Protein AF-A0A6A0AD47-F1 (afdb_monomer_lite)

Structure (mmCIF, N/CA/C/O backbone):
data_AF-A0A6A0AD47-F1
#
_entry.id   AF-A0A6A0AD47-F1
#
loop_
_atom_site.group_PDB
_atom_site.id
_atom_site.type_symbol
_atom_site.label_atom_id
_atom_site.label_alt_id
_atom_site.label_comp_id
_atom_site.label_asym_id
_atom_site.label_entity_id
_atom_site.label_seq_id
_atom_site.pdbx_PDB_ins_code
_atom_site.Cartn_x
_atom_site.Cartn_y
_atom_site.Cartn_z
_atom_site.occupancy
_atom_site.B_iso_or_equiv
_atom_site.auth_seq_id
_atom_site.auth_comp_id
_atom_site.auth_asym_id
_atom_site.auth_atom_id
_atom_site.pdbx_PDB_model_num
ATOM 1 N N . MET A 1 1 ? 8.072 -66.826 -17.225 1.00 41.72 1 MET A N 1
ATOM 2 C CA . MET A 1 1 ? 7.993 -66.331 -15.834 1.00 41.72 1 MET A CA 1
ATOM 3 C C . MET A 1 1 ? 8.393 -64.868 -15.838 1.00 41.72 1 MET A C 1
ATOM 5 O O . MET A 1 1 ? 9.396 -64.576 -16.470 1.00 41.72 1 MET A O 1
ATOM 9 N N . GLN A 1 2 ? 7.620 -64.039 -15.118 1.00 35.91 2 GLN A N 1
ATOM 10 C CA . GLN A 1 2 ? 7.791 -62.593 -14.849 1.00 35.91 2 GLN A CA 1
ATOM 11 C C . GLN A 1 2 ? 7.652 -61.656 -16.065 1.00 35.91 2 GLN A C 1
ATOM 13 O O . GLN A 1 2 ? 8.122 -61.983 -17.142 1.00 35.91 2 GLN A O 1
ATOM 18 N N . SER A 1 3 ? 7.081 -60.454 -15.985 1.00 43.12 3 SER A N 1
ATOM 19 C CA . SER A 1 3 ? 6.118 -59.808 -15.077 1.00 43.12 3 SER A CA 1
ATOM 20 C C . SER A 1 3 ? 5.677 -58.499 -15.766 1.00 43.12 3 SER A C 1
ATOM 22 O O . SER A 1 3 ? 6.324 -58.048 -16.707 1.00 43.12 3 SER A O 1
ATOM 24 N N . GLN A 1 4 ? 4.576 -57.936 -15.277 1.00 43.22 4 GLN A N 1
ATOM 25 C CA . GLN A 1 4 ? 3.883 -56.681 -15.611 1.00 43.22 4 GLN A CA 1
ATOM 26 C C . GLN A 1 4 ? 4.807 -55.478 -15.917 1.00 43.22 4 GLN A C 1
ATOM 28 O O . GLN A 1 4 ? 5.930 -55.410 -15.430 1.00 43.22 4 GLN A O 1
ATOM 33 N N . THR A 1 5 ? 4.363 -54.473 -16.681 1.00 38.03 5 THR A N 1
ATOM 34 C CA . THR A 1 5 ? 3.735 -53.259 -16.109 1.00 38.03 5 THR A CA 1
ATOM 35 C C . THR A 1 5 ? 2.866 -52.535 -17.149 1.00 38.03 5 THR A C 1
ATOM 37 O O . THR A 1 5 ? 3.336 -52.188 -18.231 1.00 38.03 5 THR A O 1
ATOM 40 N N . GLU A 1 6 ? 1.599 -52.310 -16.798 1.00 49.06 6 GLU A N 1
ATOM 41 C CA . GLU A 1 6 ? 0.660 -51.395 -17.457 1.00 49.06 6 GLU A CA 1
ATOM 42 C C . GLU A 1 6 ? 1.047 -49.931 -17.207 1.00 49.06 6 GLU A C 1
ATOM 44 O O . GLU A 1 6 ? 1.474 -49.596 -16.108 1.00 49.06 6 GLU A O 1
ATOM 49 N N . TYR A 1 7 ? 0.745 -49.037 -18.151 1.00 31.75 7 TYR A N 1
ATOM 50 C CA . TYR A 1 7 ? 0.247 -47.704 -17.803 1.00 31.75 7 TYR A CA 1
ATOM 51 C C . TYR A 1 7 ? -0.824 -47.278 -18.814 1.00 31.75 7 TYR A C 1
ATOM 53 O O . TYR A 1 7 ? -0.548 -47.055 -19.991 1.00 31.75 7 TYR A O 1
ATOM 61 N N . ARG A 1 8 ? -2.067 -47.180 -18.331 1.00 44.59 8 ARG A N 1
ATOM 62 C CA . ARG A 1 8 ? -3.141 -46.394 -18.948 1.00 44.59 8 ARG A CA 1
ATOM 63 C C . ARG A 1 8 ? -2.854 -44.906 -18.728 1.00 44.59 8 ARG A C 1
ATOM 65 O O . ARG A 1 8 ? -2.554 -44.513 -17.604 1.00 44.59 8 ARG A O 1
ATOM 72 N N . SER A 1 9 ? -3.113 -44.079 -19.737 1.00 34.31 9 SER A N 1
ATOM 73 C CA . SER A 1 9 ? -3.701 -42.756 -19.503 1.00 34.31 9 SER A CA 1
ATOM 74 C C . SER A 1 9 ? -4.648 -42.396 -20.643 1.00 34.31 9 SER A C 1
ATOM 76 O O . SER A 1 9 ? -4.226 -42.250 -21.791 1.00 34.31 9 SER A O 1
ATOM 78 N N . ASP A 1 10 ? -5.924 -42.260 -20.299 1.00 42.22 10 ASP A N 1
ATOM 79 C CA . ASP A 1 10 ? -6.948 -41.620 -21.114 1.00 42.22 10 ASP A CA 1
ATOM 80 C C . ASP A 1 10 ? -6.582 -40.157 -21.399 1.00 42.22 10 ASP A C 1
ATOM 82 O O . ASP A 1 10 ? -6.170 -39.426 -20.498 1.00 42.22 10 ASP A O 1
ATOM 86 N N . ALA A 1 11 ? -6.825 -39.707 -22.629 1.00 33.59 11 ALA A N 1
ATOM 87 C CA . ALA A 1 11 ? -7.103 -38.305 -22.921 1.00 33.59 11 ALA A CA 1
ATOM 88 C C . ALA A 1 11 ? -7.991 -38.217 -24.169 1.00 33.59 11 ALA A C 1
ATOM 90 O O . ALA A 1 11 ? -7.520 -38.076 -25.297 1.00 33.59 11 ALA A O 1
ATOM 91 N N . SER A 1 12 ? -9.305 -38.314 -23.964 1.00 35.53 12 SER A N 1
ATOM 92 C CA . SER A 1 12 ? -10.264 -37.754 -24.909 1.00 35.53 12 SER A CA 1
ATOM 93 C C . SER A 1 12 ? -10.340 -36.245 -24.692 1.00 35.53 12 SER A C 1
ATOM 95 O O . SER A 1 12 ? -10.741 -35.824 -23.612 1.00 35.53 12 SER A O 1
ATOM 97 N N . THR A 1 13 ? -10.056 -35.455 -25.722 1.00 28.31 13 THR A N 1
ATOM 98 C CA . THR A 1 13 ? -10.789 -34.215 -26.029 1.00 28.31 13 THR A CA 1
ATOM 99 C C . THR A 1 13 ? -10.516 -33.829 -27.483 1.00 28.31 13 THR A C 1
ATOM 101 O O . THR A 1 13 ? -9.582 -33.104 -27.813 1.00 28.31 13 THR A O 1
ATOM 104 N N . GLN A 1 14 ? -11.370 -34.310 -28.387 1.00 32.34 14 GLN A N 1
ATOM 105 C CA . GLN A 1 14 ? -11.616 -33.599 -29.637 1.00 32.34 14 GLN A CA 1
ATOM 106 C C . GLN A 1 14 ? -12.370 -32.308 -29.306 1.00 32.34 14 GLN A C 1
ATOM 108 O O . GLN A 1 14 ? -13.475 -32.367 -28.775 1.00 32.34 14 GLN A O 1
ATOM 113 N N . THR A 1 15 ? -11.781 -31.156 -29.620 1.00 33.78 15 THR A N 1
ATOM 114 C CA . THR A 1 15 ? -12.298 -30.115 -30.540 1.00 33.78 15 THR A CA 1
ATOM 115 C C . THR A 1 15 ? -11.648 -28.763 -30.232 1.00 33.78 15 THR A C 1
ATOM 117 O O . THR A 1 15 ? -11.535 -28.359 -29.081 1.00 33.78 15 THR A O 1
ATOM 120 N N . GLY A 1 16 ? -11.217 -28.062 -31.286 1.00 31.94 16 GLY A N 1
ATOM 121 C CA . GLY A 1 16 ? -10.701 -26.693 -31.181 1.00 31.94 16 GLY A CA 1
ATOM 122 C C . GLY A 1 16 ? -10.061 -26.112 -32.448 1.00 31.94 16 GLY A C 1
ATOM 123 O O . GLY A 1 16 ? -9.915 -24.903 -32.531 1.00 31.94 16 GLY A O 1
ATOM 124 N N . LEU A 1 17 ? -9.737 -26.925 -33.463 1.00 40.66 17 LEU A N 1
ATOM 125 C CA . LEU A 1 17 ? -9.113 -26.437 -34.710 1.00 40.66 17 LEU A CA 1
ATOM 126 C C . LEU A 1 17 ? -10.071 -25.655 -35.632 1.00 40.66 17 LEU A C 1
ATOM 128 O O . LEU A 1 17 ? -9.625 -24.966 -36.541 1.00 40.66 17 LEU A O 1
ATOM 132 N N . ALA A 1 18 ? -11.389 -25.734 -35.413 1.00 39.72 18 ALA A N 1
ATOM 133 C CA . ALA A 1 18 ? -12.379 -25.117 -36.303 1.00 39.72 18 ALA A CA 1
ATOM 134 C C . ALA A 1 18 ? -12.519 -23.594 -36.129 1.00 39.72 18 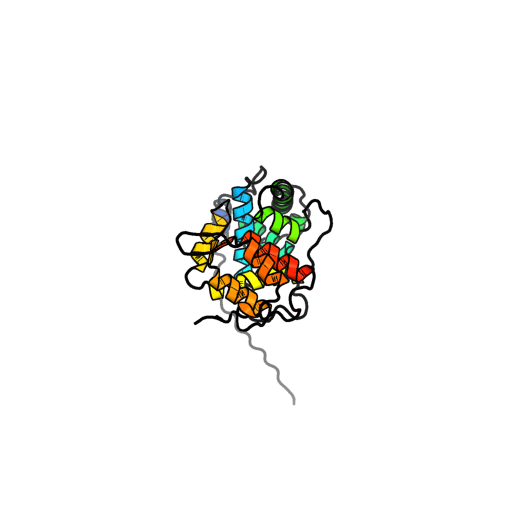ALA A C 1
ATOM 136 O O . ALA A 1 18 ? -13.064 -22.935 -37.005 1.00 39.72 18 ALA A O 1
ATOM 137 N N . LEU A 1 19 ? -12.023 -23.033 -35.023 1.00 38.81 19 LEU A N 1
ATOM 138 C CA . LEU A 1 19 ? -12.156 -21.606 -34.716 1.00 38.81 19 LEU A CA 1
ATOM 139 C C . LEU A 1 19 ? -10.812 -20.884 -34.677 1.00 38.81 19 LEU A C 1
ATOM 141 O O . LEU A 1 19 ? -10.778 -19.706 -34.370 1.00 38.81 19 LEU A O 1
ATOM 145 N N . GLU A 1 20 ? -9.699 -21.542 -34.996 1.00 37.28 20 GLU A N 1
ATOM 146 C CA . GLU A 1 20 ? -8.364 -20.944 -34.866 1.00 37.28 20 GLU A CA 1
ATOM 147 C C . GLU A 1 20 ? -8.194 -19.707 -35.769 1.00 37.28 20 GLU A C 1
ATOM 149 O O . GLU A 1 20 ? -7.641 -18.693 -35.346 1.00 37.28 20 GLU A O 1
ATOM 154 N N . HIS A 1 21 ? -8.771 -19.739 -36.975 1.00 39.12 21 HIS A N 1
ATOM 155 C CA . HIS A 1 21 ? -8.801 -18.592 -37.889 1.00 39.12 21 HIS A CA 1
ATOM 156 C C . HIS A 1 21 ? -9.792 -17.498 -37.463 1.00 39.12 21 HIS A C 1
ATOM 158 O O . HIS A 1 21 ? -9.463 -16.318 -37.559 1.00 39.12 21 HIS A O 1
ATOM 164 N N . GLU A 1 22 ? -10.979 -17.855 -36.962 1.00 40.06 22 GLU A N 1
ATOM 165 C CA . GLU A 1 22 ? -11.953 -16.879 -36.442 1.00 40.06 22 GLU A CA 1
ATOM 166 C C . GLU A 1 22 ? -11.458 -16.226 -35.149 1.00 40.06 22 GLU A C 1
ATOM 168 O O . GLU A 1 22 ? -11.672 -15.038 -34.930 1.00 40.06 22 GLU A O 1
ATOM 173 N N . TRP A 1 23 ? -10.721 -16.973 -34.327 1.00 36.91 23 TRP A N 1
ATOM 174 C CA . TRP A 1 23 ? -10.067 -16.488 -33.122 1.00 36.91 23 TRP A CA 1
ATOM 175 C C . TRP A 1 23 ? -8.880 -15.593 -33.464 1.00 36.91 23 TRP A C 1
ATOM 177 O O . TRP A 1 23 ? -8.745 -14.529 -32.873 1.00 36.91 23 TRP A O 1
ATOM 187 N N . ALA A 1 24 ? -8.075 -15.940 -34.473 1.00 39.84 24 ALA A N 1
ATOM 188 C CA . ALA A 1 24 ? -7.031 -15.057 -34.990 1.00 39.84 24 ALA A CA 1
ATOM 189 C C . ALA A 1 24 ? -7.611 -13.751 -35.566 1.00 39.84 24 ALA A C 1
ATOM 191 O O . ALA A 1 24 ? -7.097 -12.674 -35.269 1.00 39.84 24 ALA A O 1
ATOM 192 N N . ALA A 1 25 ? -8.713 -13.820 -36.321 1.00 40.09 25 ALA A N 1
ATOM 193 C CA . ALA A 1 25 ? -9.412 -12.647 -36.847 1.00 40.09 25 ALA A CA 1
ATOM 194 C C . ALA A 1 25 ? -10.068 -11.810 -35.733 1.00 40.09 25 ALA A C 1
ATOM 196 O O . ALA A 1 25 ? -9.993 -10.582 -35.753 1.00 40.09 25 ALA A O 1
ATOM 197 N N . PHE A 1 26 ? -10.648 -12.455 -34.717 1.00 40.12 26 PHE A N 1
ATOM 198 C CA . PHE A 1 26 ? -11.199 -11.797 -33.534 1.00 40.12 26 PHE A CA 1
ATOM 199 C C . PHE A 1 26 ? -10.102 -11.097 -32.723 1.00 40.12 26 PHE A C 1
ATOM 201 O O . PHE A 1 26 ? -10.251 -9.922 -32.400 1.00 40.12 26 PHE A O 1
ATOM 208 N N . LEU A 1 27 ? -8.968 -11.757 -32.474 1.00 38.88 27 LEU A N 1
ATOM 209 C CA . LEU A 1 27 ? -7.799 -11.179 -31.802 1.00 38.88 27 LEU A CA 1
ATOM 210 C C . LEU A 1 27 ? -7.198 -10.001 -32.587 1.00 38.88 27 LEU A C 1
ATOM 212 O O . LEU A 1 27 ? -6.760 -9.034 -31.972 1.00 38.88 27 LEU A O 1
ATOM 216 N N . GLN A 1 28 ? -7.227 -10.039 -33.924 1.00 41.47 28 GLN A N 1
ATOM 217 C CA . GLN A 1 28 ? -6.852 -8.907 -34.785 1.00 41.47 28 GLN A CA 1
ATOM 218 C C . GLN A 1 28 ? -7.903 -7.781 -34.798 1.00 41.47 28 GLN A C 1
ATOM 220 O O . GLN A 1 28 ? -7.564 -6.632 -35.072 1.00 41.47 28 GLN A O 1
ATOM 225 N N . SER A 1 29 ? -9.168 -8.097 -34.495 1.00 35.31 29 SER A N 1
ATOM 226 C CA . SER A 1 29 ? -10.271 -7.129 -34.387 1.00 35.31 29 SER A CA 1
ATOM 227 C C . SER A 1 29 ? -10.383 -6.477 -33.006 1.00 35.31 29 SER A C 1
ATOM 229 O O . SER A 1 29 ? -11.017 -5.427 -32.868 1.00 35.31 29 SER A O 1
ATOM 231 N N . LEU A 1 30 ? -9.769 -7.078 -31.978 1.00 32.19 30 LEU A N 1
ATOM 232 C CA . LEU A 1 30 ? -9.651 -6.450 -30.672 1.00 32.19 30 LEU A CA 1
ATOM 233 C C . LEU A 1 30 ? -8.797 -5.194 -30.845 1.00 32.19 30 LEU A C 1
ATOM 235 O O . LEU A 1 30 ? -7.694 -5.282 -31.388 1.00 32.19 30 LEU A O 1
ATOM 239 N N . PRO A 1 31 ? -9.263 -4.018 -30.392 1.00 31.66 31 PRO A N 1
ATOM 240 C CA . PRO A 1 31 ? -8.425 -2.840 -30.407 1.00 31.66 31 PRO A CA 1
ATOM 241 C C . PRO A 1 31 ? -7.207 -3.147 -29.543 1.00 31.66 31 PRO A C 1
ATOM 243 O O . PRO A 1 31 ? -7.308 -3.204 -28.314 1.00 31.66 31 PRO A O 1
ATOM 246 N N . LEU A 1 32 ? -6.065 -3.357 -30.202 1.00 45.09 32 LEU A N 1
ATOM 247 C CA . LEU A 1 32 ? -4.747 -3.302 -29.598 1.00 45.09 32 LEU A CA 1
ATOM 248 C C . LEU A 1 32 ? -4.679 -1.939 -28.924 1.00 45.09 32 LEU A C 1
ATOM 250 O O . LEU A 1 32 ? -4.409 -0.920 -29.560 1.00 45.09 32 LEU A O 1
ATOM 254 N N . ARG A 1 33 ? -4.992 -1.890 -27.628 1.00 39.62 33 ARG A N 1
ATOM 255 C CA . ARG A 1 33 ? -4.634 -0.737 -26.820 1.00 39.62 33 ARG A CA 1
ATOM 256 C C . ARG A 1 33 ? -3.132 -0.821 -26.679 1.00 39.62 33 ARG A C 1
ATOM 258 O O . ARG A 1 33 ? -2.612 -1.408 -25.735 1.00 39.62 33 ARG A O 1
ATOM 265 N N . SER A 1 34 ? -2.454 -0.264 -27.678 1.00 43.41 34 SER A N 1
ATOM 266 C CA . SER A 1 34 ? -1.045 0.045 -27.595 1.00 43.41 34 SER A CA 1
ATOM 267 C C . SER A 1 34 ? -0.826 0.753 -26.263 1.00 43.41 34 SER A C 1
ATOM 269 O O . SER A 1 34 ? -1.628 1.626 -25.896 1.00 43.41 34 SER A O 1
ATOM 271 N N . PRO A 1 35 ? 0.212 0.377 -25.508 1.00 46.69 35 PRO A N 1
ATOM 272 C CA . PRO A 1 35 ? 0.564 1.126 -24.321 1.00 46.69 35 PRO A CA 1
ATOM 273 C C . PRO A 1 35 ? 0.698 2.612 -24.683 1.00 46.69 35 PRO A C 1
ATOM 275 O O . PRO A 1 35 ? 1.087 2.934 -25.810 1.00 46.69 35 PRO A O 1
ATOM 278 N N . PRO A 1 36 ? 0.316 3.520 -23.773 1.00 48.75 36 PRO A N 1
ATOM 279 C CA . PRO A 1 36 ? 0.159 4.925 -24.110 1.00 48.75 36 PRO A CA 1
ATOM 280 C C . PRO A 1 36 ? 1.469 5.485 -24.674 1.00 48.75 36 PRO A C 1
ATOM 282 O O . PRO A 1 36 ? 2.537 5.303 -24.091 1.00 48.75 36 PRO A O 1
ATOM 285 N N . LEU A 1 37 ? 1.368 6.162 -25.822 1.00 52.94 37 LEU A N 1
ATOM 286 C CA . LEU A 1 37 ? 2.492 6.824 -26.501 1.00 52.94 37 LEU A CA 1
ATOM 287 C C . LEU A 1 37 ? 3.044 8.014 -25.698 1.00 52.94 37 LEU A C 1
ATOM 289 O O . LEU A 1 37 ? 4.113 8.529 -26.006 1.00 52.94 37 LEU A O 1
ATOM 293 N N . GLN A 1 38 ? 2.306 8.459 -24.681 1.00 59.34 38 GLN A N 1
ATOM 294 C CA . GLN A 1 38 ? 2.638 9.580 -23.811 1.00 59.34 38 GLN A CA 1
ATOM 295 C C . GLN A 1 38 ? 2.714 9.118 -22.347 1.00 59.34 38 GLN A C 1
ATOM 297 O O . GLN A 1 38 ? 2.105 8.100 -21.997 1.00 59.34 38 GLN A O 1
ATOM 302 N N . PRO A 1 39 ? 3.436 9.855 -21.480 1.00 64.56 39 PRO A N 1
ATOM 303 C CA . PRO A 1 39 ? 3.421 9.625 -20.040 1.00 64.56 39 PRO A CA 1
ATOM 304 C C . PRO A 1 39 ? 1.992 9.566 -19.488 1.00 64.56 39 PRO A C 1
ATOM 306 O O . PRO A 1 39 ? 1.108 10.299 -19.935 1.00 64.56 39 PRO A O 1
ATOM 309 N N . LEU A 1 40 ? 1.763 8.692 -18.507 1.00 72.94 40 LEU A N 1
ATOM 310 C CA . LEU A 1 40 ? 0.476 8.610 -17.823 1.00 72.94 40 LEU A CA 1
ATOM 311 C C . LEU A 1 40 ? 0.202 9.918 -17.073 1.00 72.94 40 LEU A C 1
ATOM 313 O O . LEU A 1 40 ? 1.098 10.487 -16.450 1.00 72.94 40 LEU A O 1
ATOM 317 N N . THR A 1 41 ? -1.055 10.362 -17.073 1.00 80.75 41 THR A N 1
ATOM 318 C CA . THR A 1 41 ? -1.487 11.405 -16.135 1.00 80.75 41 THR A CA 1
ATOM 319 C C . THR A 1 41 ? -1.337 10.895 -14.701 1.00 80.75 41 THR A C 1
ATOM 321 O O . THR A 1 41 ? -1.410 9.688 -14.464 1.00 80.75 41 THR A O 1
ATOM 324 N N . ALA A 1 42 ? -1.179 11.793 -13.725 1.00 77.00 42 ALA A N 1
ATOM 325 C CA . ALA A 1 42 ? -1.040 11.401 -12.318 1.00 77.00 42 ALA A CA 1
ATOM 326 C C . ALA A 1 42 ? -2.205 10.513 -11.834 1.00 77.00 42 ALA A C 1
ATOM 328 O O . ALA A 1 42 ? -1.979 9.531 -11.131 1.00 77.00 42 ALA A O 1
ATOM 329 N N . GLN A 1 43 ? -3.436 10.800 -12.274 1.00 80.06 43 GLN A N 1
ATOM 330 C CA . GLN A 1 43 ? -4.599 9.963 -11.972 1.00 80.06 43 GLN A CA 1
ATOM 331 C C . GLN A 1 43 ? -4.492 8.583 -12.633 1.00 80.06 43 GLN A C 1
ATOM 333 O O . GLN A 1 43 ? -4.596 7.571 -11.951 1.00 80.06 43 GLN A O 1
ATOM 338 N N . ALA A 1 44 ? -4.220 8.517 -13.942 1.00 79.31 44 ALA A N 1
ATOM 339 C CA . ALA A 1 44 ? -4.103 7.240 -14.651 1.00 79.31 44 ALA A CA 1
ATOM 340 C C . ALA A 1 44 ? -2.953 6.370 -14.112 1.00 79.31 44 ALA A C 1
ATOM 342 O O . ALA A 1 44 ? -3.049 5.142 -14.088 1.00 79.31 44 ALA A O 1
ATOM 343 N N . LEU A 1 45 ? -1.878 7.009 -13.651 1.00 80.00 45 LEU A N 1
ATOM 344 C CA . LEU A 1 45 ? -0.785 6.365 -12.940 1.00 80.00 45 LEU A CA 1
ATOM 345 C C . LEU A 1 45 ? -1.258 5.767 -11.608 1.00 80.00 45 LEU A C 1
ATOM 347 O O . LEU A 1 45 ? -1.023 4.588 -11.341 1.00 80.00 45 LEU A O 1
ATOM 351 N N . ALA A 1 46 ? -1.936 6.564 -10.784 1.00 82.00 46 ALA A N 1
ATOM 352 C CA . ALA A 1 46 ? -2.419 6.145 -9.475 1.00 82.00 46 ALA A CA 1
ATOM 353 C C . ALA A 1 46 ? -3.447 4.999 -9.582 1.00 82.00 46 ALA A C 1
ATOM 355 O O . ALA A 1 46 ? -3.407 4.055 -8.785 1.00 82.00 46 ALA A O 1
ATOM 356 N N . ASP A 1 47 ? -4.320 5.040 -10.592 1.00 83.06 47 ASP A N 1
ATOM 357 C CA . ASP A 1 47 ? -5.232 3.958 -10.968 1.00 83.06 47 ASP A CA 1
ATOM 358 C C . ASP A 1 47 ? -4.473 2.666 -11.295 1.00 83.06 47 ASP A C 1
ATOM 360 O O . ASP A 1 47 ? -4.833 1.586 -10.817 1.00 83.06 47 ASP A O 1
ATOM 364 N N . ALA A 1 48 ? -3.434 2.759 -12.130 1.00 81.69 48 ALA A N 1
ATOM 365 C CA . ALA A 1 48 ? -2.663 1.600 -12.561 1.00 81.69 48 ALA A CA 1
ATOM 366 C C . ALA A 1 48 ? -1.934 0.942 -11.383 1.00 81.69 48 ALA A C 1
ATOM 368 O O . ALA A 1 48 ? -2.045 -0.272 -11.206 1.00 81.69 48 ALA A O 1
ATOM 369 N N . ILE A 1 49 ? -1.280 1.735 -10.527 1.00 84.88 49 ILE A N 1
ATOM 370 C CA . ILE A 1 49 ? -0.598 1.246 -9.318 1.00 84.88 49 ILE A CA 1
ATOM 371 C C . ILE A 1 49 ? -1.574 0.499 -8.402 1.00 84.88 49 ILE A C 1
ATOM 373 O O . ILE A 1 49 ? -1.318 -0.648 -8.029 1.00 84.88 49 ILE A O 1
ATOM 377 N N . ALA A 1 50 ? -2.721 1.109 -8.088 1.00 86.75 50 ALA A N 1
ATOM 378 C CA . ALA A 1 50 ? -3.727 0.481 -7.235 1.00 86.75 50 ALA A CA 1
ATOM 379 C C . ALA A 1 50 ? -4.226 -0.845 -7.840 1.00 86.75 50 ALA A C 1
ATOM 381 O O . ALA A 1 50 ? -4.354 -1.848 -7.139 1.00 86.75 50 ALA A O 1
ATOM 382 N N . ARG A 1 51 ? -4.439 -0.905 -9.161 1.00 82.75 51 ARG A N 1
ATOM 383 C CA . ARG A 1 51 ? -4.832 -2.150 -9.844 1.00 82.75 51 ARG A CA 1
ATOM 384 C C . ARG A 1 51 ? -3.751 -3.232 -9.792 1.00 82.75 51 ARG A C 1
ATOM 386 O O . ARG A 1 51 ? -4.111 -4.401 -9.669 1.00 82.75 51 ARG A O 1
ATOM 393 N N . ILE A 1 52 ? -2.464 -2.886 -9.900 1.00 82.06 52 ILE A N 1
ATOM 394 C CA . ILE A 1 52 ? -1.348 -3.844 -9.756 1.00 82.06 52 ILE A CA 1
ATOM 395 C C . ILE A 1 52 ? -1.388 -4.481 -8.363 1.00 82.06 52 ILE A C 1
ATOM 397 O O . ILE A 1 52 ? -1.387 -5.708 -8.239 1.00 82.06 52 ILE A O 1
ATOM 401 N N . MET A 1 53 ? -1.497 -3.651 -7.321 1.00 85.12 53 MET A N 1
ATOM 402 C CA . MET A 1 53 ? -1.553 -4.113 -5.932 1.00 85.12 53 MET A CA 1
ATOM 403 C C . MET A 1 53 ? -2.783 -5.002 -5.686 1.00 85.12 53 MET A C 1
ATOM 405 O O . MET A 1 53 ? -2.656 -6.123 -5.195 1.00 85.12 53 MET A O 1
ATOM 409 N N . LEU A 1 54 ? -3.970 -4.561 -6.116 1.00 85.94 54 LEU A N 1
ATOM 410 C CA . LEU A 1 54 ? -5.223 -5.301 -5.927 1.00 85.94 54 LEU A CA 1
ATOM 411 C C . LEU A 1 54 ? -5.283 -6.619 -6.707 1.00 85.94 54 LEU A C 1
ATOM 413 O O . LEU A 1 54 ? -5.842 -7.597 -6.216 1.00 85.94 54 LEU A O 1
ATOM 417 N N . ARG A 1 55 ? -4.707 -6.674 -7.912 1.00 82.94 55 ARG A N 1
ATOM 418 C CA . ARG A 1 55 ? -4.655 -7.905 -8.711 1.00 82.94 55 ARG A CA 1
ATOM 419 C C . ARG A 1 55 ? -3.783 -8.982 -8.075 1.00 82.94 55 ARG A C 1
ATOM 421 O O . ARG A 1 55 ? -4.025 -10.161 -8.311 1.00 82.94 55 ARG A O 1
ATOM 428 N N . THR A 1 56 ? -2.771 -8.589 -7.311 1.00 77.62 56 THR A N 1
ATOM 429 C CA . THR A 1 56 ? -1.836 -9.530 -6.679 1.00 77.62 56 THR A CA 1
ATOM 430 C C . THR A 1 56 ? -2.449 -10.171 -5.430 1.00 77.62 56 THR A C 1
ATOM 432 O O . THR A 1 56 ? -2.096 -11.290 -5.062 1.00 77.62 56 THR A O 1
ATOM 435 N N . LEU A 1 57 ? -3.442 -9.517 -4.825 1.00 83.12 57 LEU A N 1
ATOM 436 C CA . LEU A 1 57 ? -4.101 -9.946 -3.593 1.00 83.12 57 LEU A CA 1
ATOM 437 C C . LEU A 1 57 ? -4.652 -11.388 -3.597 1.00 83.12 57 LEU A C 1
ATOM 439 O O . LEU A 1 57 ? -4.436 -12.100 -2.620 1.00 83.12 57 LEU A O 1
ATOM 443 N N . PRO A 1 58 ? -5.305 -11.889 -4.667 1.00 80.75 58 PRO A N 1
ATOM 444 C CA . PRO A 1 58 ? -5.789 -13.270 -4.712 1.00 80.75 58 PRO A CA 1
ATOM 445 C C . PRO A 1 58 ? -4.679 -14.333 -4.741 1.00 80.75 58 PRO A C 1
ATOM 447 O O . PRO A 1 58 ? -4.969 -15.505 -4.528 1.00 80.75 58 PRO A O 1
ATOM 450 N N . SER A 1 59 ? -3.425 -13.955 -5.018 1.00 73.12 59 SER A N 1
ATOM 451 C CA . SER A 1 59 ? -2.275 -14.878 -5.039 1.00 73.12 59 SER A CA 1
ATOM 452 C C . SER A 1 59 ? -1.614 -15.076 -3.665 1.00 73.12 59 SER A C 1
ATOM 454 O O . SER A 1 59 ? -0.669 -15.864 -3.512 1.00 73.12 59 SER A O 1
ATOM 456 N N . VAL A 1 60 ? -2.113 -14.364 -2.650 1.00 75.00 60 VAL A N 1
ATOM 457 C CA . VAL A 1 60 ? -1.669 -14.490 -1.263 1.00 75.00 60 VAL A CA 1
ATOM 458 C C . VAL A 1 60 ? -2.146 -15.825 -0.715 1.00 75.00 60 VAL A C 1
ATOM 460 O O . VAL A 1 60 ? -3.345 -16.095 -0.630 1.00 75.00 60 VAL A O 1
ATOM 463 N N . LYS A 1 61 ? -1.191 -16.680 -0.344 1.00 70.00 61 LYS A N 1
ATOM 464 C CA . LYS A 1 61 ? -1.497 -17.899 0.403 1.00 70.00 61 LYS A CA 1
ATOM 465 C C . LYS A 1 61 ? -1.840 -17.499 1.834 1.00 70.00 61 LYS A C 1
ATOM 467 O O . LYS A 1 61 ? -1.262 -16.555 2.357 1.00 70.00 61 LYS A O 1
ATOM 472 N N . LYS A 1 62 ? -2.725 -18.248 2.495 1.00 64.81 62 LYS A N 1
ATOM 473 C CA . LYS A 1 62 ? -3.026 -18.084 3.933 1.00 64.81 62 LYS A CA 1
ATOM 474 C C . LYS A 1 62 ? -1.883 -18.589 4.830 1.00 64.81 62 LYS A C 1
ATOM 476 O O . LYS A 1 62 ? -2.130 -19.149 5.892 1.00 64.81 62 LYS A O 1
ATOM 481 N N . GLU A 1 63 ? -0.651 -18.456 4.372 1.00 57.03 63 GLU A N 1
ATOM 482 C CA . GLU A 1 63 ? 0.550 -18.829 5.103 1.00 57.03 63 GLU A CA 1
ATOM 483 C C . GLU A 1 63 ? 1.180 -17.541 5.653 1.00 57.03 63 GLU A C 1
ATOM 485 O O . GLU A 1 63 ? 1.028 -16.481 5.041 1.00 57.03 63 GLU A O 1
ATOM 490 N N . PRO A 1 64 ? 1.832 -17.587 6.824 1.00 52.03 64 PRO A N 1
ATOM 491 C CA . PRO A 1 64 ? 2.497 -16.416 7.375 1.00 52.03 64 PRO A CA 1
ATOM 492 C C . PRO A 1 64 ? 3.581 -15.907 6.408 1.00 52.03 64 PRO A C 1
ATOM 494 O O . PRO A 1 64 ? 4.217 -16.703 5.724 1.00 52.03 64 PRO A O 1
ATOM 497 N N . ALA A 1 65 ? 3.863 -14.599 6.397 1.00 55.12 65 ALA A N 1
ATOM 498 C CA . ALA A 1 65 ? 4.925 -13.993 5.574 1.00 55.12 65 ALA A CA 1
ATOM 499 C C . ALA A 1 65 ? 6.366 -14.444 5.940 1.00 55.12 65 ALA A C 1
ATOM 501 O O . ALA A 1 65 ? 7.340 -13.851 5.484 1.00 55.12 65 ALA A O 1
ATOM 502 N N . TRP A 1 66 ? 6.509 -15.452 6.804 1.00 54.03 66 TRP A N 1
ATOM 503 C CA . TRP A 1 66 ? 7.751 -15.917 7.404 1.00 54.03 66 TRP A CA 1
ATOM 504 C C . TRP A 1 66 ? 8.059 -17.294 6.805 1.00 54.03 66 TRP A C 1
ATOM 506 O O . TRP A 1 66 ? 7.307 -18.246 6.998 1.00 54.03 66 TRP A O 1
ATOM 516 N N . GLY A 1 67 ? 9.143 -17.382 6.036 1.00 51.19 67 GLY A N 1
ATOM 517 C CA . GLY A 1 67 ? 9.520 -18.565 5.261 1.00 51.19 67 GLY A CA 1
ATOM 518 C C . GLY A 1 67 ? 10.524 -18.212 4.163 1.00 51.19 67 GLY A C 1
ATOM 519 O O . GLY A 1 67 ? 10.986 -17.071 4.095 1.00 51.19 67 GLY A O 1
ATOM 520 N N . GLU A 1 68 ? 10.875 -19.176 3.305 1.00 49.50 68 GLU A N 1
ATOM 521 C CA . GLU A 1 68 ? 11.687 -18.881 2.118 1.00 49.50 68 GLU A CA 1
ATOM 522 C C . GLU A 1 68 ? 10.999 -17.801 1.277 1.00 49.50 68 GLU A C 1
ATOM 524 O O . GLU A 1 68 ? 9.802 -17.890 0.989 1.00 49.50 68 GLU A O 1
ATOM 529 N N . ALA A 1 69 ? 11.758 -16.764 0.909 1.00 50.47 69 ALA A N 1
ATOM 530 C CA . ALA A 1 69 ? 11.248 -15.666 0.104 1.00 50.47 69 ALA A CA 1
ATOM 531 C C . ALA A 1 69 ? 10.675 -16.237 -1.194 1.00 50.47 69 ALA A C 1
ATOM 533 O O . ALA A 1 69 ? 11.402 -16.799 -2.019 1.00 50.47 69 ALA A O 1
ATOM 534 N N . ARG A 1 70 ? 9.357 -16.113 -1.367 1.00 58.31 70 ARG A N 1
ATOM 535 C CA . ARG A 1 70 ? 8.717 -16.493 -2.623 1.00 58.31 70 ARG A CA 1
ATOM 536 C C . ARG A 1 70 ? 9.360 -15.679 -3.760 1.00 58.31 70 ARG A C 1
ATOM 538 O O . ARG A 1 70 ? 9.767 -14.532 -3.575 1.00 58.31 70 ARG A O 1
ATOM 545 N N . GLN A 1 71 ? 9.492 -16.290 -4.934 1.00 56.88 71 GLN A N 1
ATOM 546 C CA . GLN A 1 71 ? 10.175 -15.661 -6.072 1.00 56.88 71 GLN A CA 1
ATOM 547 C C . GLN A 1 71 ? 9.325 -14.605 -6.796 1.00 56.88 71 GLN A C 1
ATOM 549 O O . GLN A 1 71 ? 9.795 -14.012 -7.755 1.00 56.88 71 GLN A O 1
ATOM 554 N N . ASP A 1 72 ? 8.091 -14.358 -6.355 1.00 65.25 72 ASP A N 1
ATOM 555 C CA . ASP A 1 72 ? 7.220 -13.309 -6.877 1.00 65.25 72 ASP A CA 1
ATOM 556 C C . ASP A 1 72 ? 7.671 -11.932 -6.371 1.00 65.25 72 ASP A C 1
ATOM 558 O O . ASP A 1 72 ? 7.415 -11.522 -5.237 1.00 65.25 72 ASP A O 1
ATOM 562 N N . THR A 1 73 ? 8.362 -11.203 -7.241 1.00 65.06 73 THR A N 1
ATOM 563 C CA . THR A 1 73 ? 8.891 -9.865 -6.971 1.00 65.06 73 THR A CA 1
ATOM 564 C C . THR A 1 73 ? 7.884 -8.760 -7.318 1.00 65.06 73 THR A C 1
ATOM 566 O O . THR A 1 73 ? 6.890 -8.979 -8.018 1.00 65.06 73 THR A O 1
ATOM 569 N N . VAL A 1 74 ? 8.169 -7.524 -6.880 1.00 70.50 74 VAL A N 1
ATOM 570 C CA . VAL A 1 74 ? 7.442 -6.320 -7.337 1.00 70.50 74 VAL A CA 1
ATOM 571 C C . VAL A 1 74 ? 7.458 -6.238 -8.866 1.00 70.50 74 VAL A C 1
ATOM 573 O O . VAL A 1 74 ? 6.451 -5.908 -9.491 1.00 70.50 74 VAL A O 1
ATOM 576 N N . TYR A 1 75 ? 8.594 -6.583 -9.477 1.00 70.25 75 TYR A N 1
ATOM 577 C CA . TYR A 1 75 ? 8.766 -6.576 -10.924 1.00 70.25 75 TYR A CA 1
ATOM 578 C C . TYR A 1 75 ? 7.832 -7.572 -11.612 1.00 70.25 75 TYR A C 1
ATOM 580 O O . TYR A 1 75 ? 7.174 -7.197 -12.581 1.00 70.25 75 TYR A O 1
ATOM 588 N N . ASP A 1 76 ? 7.690 -8.790 -11.088 1.00 71.50 76 ASP A N 1
ATOM 589 C CA . ASP A 1 76 ? 6.795 -9.800 -11.666 1.00 71.50 76 ASP A CA 1
ATOM 590 C C . ASP A 1 76 ? 5.334 -9.350 -11.635 1.00 71.50 76 ASP A C 1
ATOM 592 O O . ASP A 1 76 ? 4.603 -9.534 -12.610 1.00 71.50 76 ASP A O 1
ATOM 596 N N . ALA A 1 77 ? 4.910 -8.685 -10.557 1.00 75.12 77 ALA A N 1
ATOM 597 C CA . ALA A 1 77 ? 3.560 -8.140 -10.446 1.00 75.12 77 ALA A CA 1
ATOM 598 C C . ALA A 1 77 ? 3.290 -7.030 -11.480 1.00 75.12 77 ALA A C 1
ATOM 600 O O . ALA A 1 77 ? 2.222 -7.001 -12.105 1.00 75.12 77 ALA A O 1
ATOM 601 N N . ILE A 1 78 ? 4.263 -6.140 -11.707 1.00 73.81 78 ILE A N 1
ATOM 602 C CA . ILE A 1 78 ? 4.181 -5.082 -12.727 1.00 73.81 78 ILE A CA 1
ATOM 603 C C . ILE A 1 78 ? 4.146 -5.700 -14.123 1.00 73.81 78 ILE A C 1
ATOM 605 O O . ILE A 1 78 ? 3.272 -5.370 -14.930 1.00 73.81 78 ILE A O 1
ATOM 609 N N . MET A 1 79 ? 5.057 -6.633 -14.398 1.00 71.75 79 MET A N 1
ATOM 610 C CA . MET A 1 79 ? 5.133 -7.329 -15.676 1.00 71.75 79 MET A CA 1
ATOM 611 C C . MET A 1 79 ? 3.830 -8.064 -15.975 1.00 71.75 79 MET A C 1
ATOM 613 O O . MET A 1 79 ? 3.252 -7.859 -17.041 1.00 71.75 79 MET A O 1
ATOM 617 N N . ALA A 1 80 ? 3.309 -8.851 -15.033 1.00 72.12 80 ALA A N 1
ATOM 618 C CA . ALA A 1 80 ? 2.043 -9.559 -15.189 1.00 72.12 80 ALA A CA 1
ATOM 619 C C . ALA A 1 80 ? 0.872 -8.597 -15.439 1.00 72.12 80 ALA A C 1
ATOM 621 O O . ALA A 1 80 ? 0.020 -8.867 -16.289 1.00 72.12 80 ALA A O 1
ATOM 622 N N . HIS A 1 81 ? 0.827 -7.455 -14.745 1.00 75.44 81 HIS A N 1
ATOM 623 C CA . HIS A 1 81 ? -0.204 -6.447 -14.970 1.00 75.44 81 HIS A CA 1
ATOM 624 C C . HIS A 1 81 ? -0.151 -5.890 -16.396 1.00 75.44 81 HIS A C 1
ATOM 626 O O . HIS A 1 81 ? -1.155 -5.969 -17.102 1.00 75.44 81 HIS A O 1
ATOM 632 N N . TYR A 1 82 ? 0.995 -5.368 -16.840 1.00 69.25 82 TYR A N 1
ATOM 633 C CA . TYR A 1 82 ? 1.097 -4.674 -18.129 1.00 69.25 82 TYR A CA 1
ATOM 634 C C . TYR A 1 82 ? 1.115 -5.612 -19.339 1.00 69.25 82 TYR A C 1
ATOM 636 O O . TYR A 1 82 ? 0.576 -5.253 -20.381 1.00 69.25 82 TYR A O 1
ATOM 644 N N . THR A 1 83 ? 1.657 -6.825 -19.213 1.00 64.75 83 THR A N 1
ATOM 645 C CA . THR A 1 83 ? 1.646 -7.811 -20.313 1.00 64.75 83 THR A CA 1
ATOM 646 C C . THR A 1 83 ? 0.266 -8.428 -20.523 1.00 64.75 83 THR A C 1
ATOM 648 O O . THR A 1 83 ? -0.169 -8.619 -21.656 1.00 64.75 83 THR A O 1
ATOM 651 N N . SER A 1 84 ? -0.492 -8.655 -19.448 1.00 62.56 84 SER A N 1
ATOM 652 C CA . SER A 1 84 ? -1.856 -9.184 -19.561 1.00 62.56 84 SER A CA 1
ATOM 653 C C . SER A 1 84 ? -2.864 -8.228 -20.207 1.00 62.56 84 SER A C 1
ATOM 655 O O . SER A 1 84 ? -3.950 -8.670 -20.572 1.00 62.56 84 SER A O 1
ATOM 657 N N . GLN A 1 85 ? -2.528 -6.937 -20.334 1.00 57.28 85 GLN A N 1
ATOM 658 C CA . GLN A 1 85 ? -3.336 -5.980 -21.095 1.00 57.28 85 GLN A CA 1
ATOM 659 C C . GLN A 1 85 ? -3.215 -6.192 -22.612 1.00 57.28 85 GLN A C 1
ATOM 661 O O . GLN A 1 85 ? -4.051 -5.683 -23.352 1.00 57.28 85 GLN A O 1
ATOM 666 N N . VAL A 1 86 ? -2.203 -6.943 -23.063 1.00 53.84 86 VAL A N 1
ATOM 667 C CA . VAL A 1 86 ? -1.992 -7.299 -24.473 1.00 53.84 86 VAL A CA 1
ATOM 668 C C . VAL A 1 86 ? -2.621 -8.666 -24.771 1.00 53.84 86 VAL A C 1
ATOM 670 O O . VAL A 1 86 ? -3.410 -8.773 -25.703 1.00 53.84 86 VAL A O 1
ATOM 673 N N . ALA A 1 87 ? -2.344 -9.682 -23.942 1.00 50.88 87 ALA A N 1
ATOM 674 C CA . ALA A 1 87 ? -3.083 -10.949 -23.850 1.00 50.88 87 ALA A CA 1
ATOM 675 C C . ALA A 1 87 ? -2.630 -11.736 -22.596 1.00 50.88 87 ALA A C 1
ATOM 677 O O . ALA A 1 87 ? -1.436 -11.728 -22.274 1.00 50.88 87 ALA A O 1
ATOM 678 N N . PRO A 1 88 ? -3.518 -12.442 -21.866 1.00 44.44 88 PRO A N 1
ATOM 679 C CA . PRO A 1 88 ? -3.109 -13.313 -20.761 1.00 44.44 88 PRO A CA 1
ATOM 680 C C . PRO A 1 88 ? -2.124 -14.395 -21.241 1.00 44.44 88 PRO A C 1
ATOM 682 O O . PRO A 1 88 ? -2.436 -15.142 -22.160 1.00 44.44 88 PRO A O 1
ATOM 685 N N . GLY A 1 89 ? -0.939 -14.484 -20.627 1.00 45.47 89 GLY A N 1
ATOM 686 C CA . GLY A 1 89 ? 0.072 -15.504 -20.955 1.00 45.47 89 GLY A CA 1
ATOM 687 C C . GLY A 1 89 ? 1.076 -15.129 -22.055 1.00 45.47 89 GLY A C 1
ATOM 688 O O . GLY A 1 89 ? 2.031 -15.868 -22.259 1.00 45.47 89 GLY A O 1
ATOM 689 N N . ALA A 1 90 ? 0.942 -13.967 -22.703 1.00 53.91 90 ALA A N 1
ATOM 690 C CA . ALA A 1 90 ? 1.868 -13.486 -23.740 1.00 53.91 90 ALA A CA 1
ATOM 691 C C . ALA A 1 90 ? 3.144 -12.820 -23.174 1.00 53.91 90 ALA A C 1
ATOM 693 O O . ALA A 1 90 ? 3.663 -11.851 -23.730 1.00 53.91 90 ALA A O 1
ATOM 694 N N . PHE A 1 91 ? 3.635 -13.293 -22.027 1.00 53.69 91 PHE A N 1
ATOM 695 C CA . PHE A 1 91 ? 4.841 -12.746 -21.413 1.00 53.69 91 PHE A CA 1
ATOM 696 C C . PHE A 1 91 ? 6.076 -13.084 -22.259 1.00 53.69 91 PHE A C 1
ATOM 698 O O . PHE A 1 91 ? 6.408 -14.253 -22.443 1.00 53.69 91 PHE A O 1
ATOM 705 N N . ALA A 1 92 ? 6.792 -12.051 -22.705 1.00 56.16 92 ALA A N 1
ATOM 706 C CA . ALA A 1 92 ? 8.153 -12.165 -23.211 1.00 56.16 92 ALA A CA 1
ATOM 707 C C . ALA A 1 92 ? 9.089 -11.330 -22.325 1.00 56.16 92 ALA A C 1
ATOM 709 O O . ALA A 1 92 ? 8.872 -10.133 -22.130 1.00 56.16 92 ALA A O 1
ATOM 710 N N . SER A 1 93 ? 10.156 -11.944 -21.810 1.00 51.31 93 SER A N 1
ATOM 711 C CA . SER A 1 93 ? 11.165 -11.277 -20.968 1.00 51.31 93 SER A CA 1
ATOM 712 C C . SER A 1 93 ? 11.842 -10.082 -21.659 1.00 51.31 93 SER A C 1
ATOM 714 O O . SER A 1 93 ? 12.303 -9.162 -20.986 1.00 51.31 93 SER A O 1
ATOM 716 N N . GLY A 1 94 ? 11.830 -10.043 -22.997 1.00 56.94 94 GLY A N 1
ATOM 717 C CA . GLY A 1 94 ? 12.317 -8.917 -23.799 1.00 56.94 94 GLY A CA 1
ATOM 718 C C . GLY A 1 94 ? 11.573 -7.594 -23.565 1.00 56.94 94 GLY A C 1
ATOM 719 O O . GLY A 1 94 ? 12.166 -6.538 -23.748 1.00 56.94 94 GLY A O 1
ATOM 720 N N . TYR A 1 95 ? 10.326 -7.613 -23.074 1.00 56.94 95 TYR A N 1
ATOM 721 C CA . TYR A 1 95 ? 9.576 -6.384 -22.760 1.00 56.94 95 TYR A CA 1
ATOM 722 C C . TYR A 1 95 ? 10.155 -5.586 -21.579 1.00 56.94 95 TYR A C 1
ATOM 724 O O . TYR A 1 95 ? 9.833 -4.410 -21.428 1.00 56.94 95 TYR A O 1
ATOM 732 N N . VAL A 1 96 ? 11.001 -6.207 -20.746 1.00 54.44 96 VAL A N 1
ATOM 733 C CA . VAL A 1 96 ? 11.731 -5.531 -19.655 1.00 54.44 96 VAL A CA 1
ATOM 734 C C . VAL A 1 96 ? 12.891 -4.698 -20.199 1.00 54.44 96 VAL A C 1
ATOM 736 O O . VAL A 1 96 ? 13.245 -3.673 -19.627 1.00 54.44 96 VAL A O 1
ATOM 739 N N . GLN A 1 97 ? 13.493 -5.152 -21.300 1.00 56.69 97 GLN A N 1
ATOM 740 C CA . GLN A 1 97 ? 14.673 -4.528 -21.900 1.00 56.69 97 GLN A CA 1
ATOM 741 C C . GLN A 1 97 ? 14.309 -3.365 -22.831 1.00 56.69 97 GLN A C 1
ATOM 743 O O . GLN A 1 97 ? 15.179 -2.591 -23.224 1.00 56.69 97 GLN A O 1
ATOM 748 N N . ASP A 1 98 ? 13.026 -3.223 -23.166 1.00 66.19 98 ASP A N 1
ATOM 749 C CA . ASP A 1 98 ? 12.521 -2.109 -23.955 1.00 66.19 98 ASP A CA 1
ATOM 750 C C . ASP A 1 98 ? 12.418 -0.839 -23.092 1.00 66.19 98 ASP A C 1
ATOM 752 O O . ASP A 1 98 ? 11.516 -0.683 -22.265 1.00 66.19 98 ASP A O 1
ATOM 756 N N . VAL A 1 99 ? 13.347 0.094 -23.313 1.00 65.88 99 VAL A N 1
ATOM 757 C CA . VAL A 1 99 ? 13.404 1.409 -22.647 1.00 65.88 99 VAL A CA 1
ATOM 758 C C . VAL A 1 99 ? 12.169 2.266 -22.970 1.00 65.88 99 VAL A C 1
ATOM 760 O O . VAL A 1 99 ? 11.747 3.110 -22.171 1.00 65.88 99 VAL A O 1
ATOM 763 N N . GLU A 1 100 ? 11.531 2.008 -24.111 1.00 69.06 100 GLU A N 1
ATOM 764 C CA . GLU A 1 100 ? 10.267 2.616 -24.524 1.00 69.06 100 GLU A CA 1
ATOM 765 C C . GLU A 1 100 ? 9.070 1.682 -24.293 1.00 69.06 100 GLU A C 1
ATOM 767 O O . GLU A 1 100 ? 7.947 1.970 -24.710 1.00 69.06 100 GLU A O 1
ATOM 772 N N . GLY A 1 101 ? 9.276 0.592 -23.557 1.00 66.06 101 GLY A N 1
ATOM 773 C CA . GLY A 1 101 ? 8.245 -0.363 -23.196 1.00 66.06 101 GLY A CA 1
ATOM 774 C C . GLY A 1 101 ? 7.256 0.199 -22.166 1.00 66.06 101 GLY A C 1
ATOM 775 O O . GLY A 1 101 ? 7.536 1.177 -21.463 1.00 66.06 101 GLY A O 1
ATOM 776 N N . PRO A 1 102 ? 6.070 -0.422 -22.021 1.00 69.44 102 PRO A N 1
ATOM 777 C CA . PRO A 1 102 ? 5.060 -0.005 -21.044 1.00 69.44 102 PRO A CA 1
ATOM 778 C C . PRO A 1 102 ? 5.583 0.050 -19.605 1.00 69.44 102 PRO A C 1
ATOM 780 O O . PRO A 1 102 ? 5.217 0.955 -18.858 1.00 69.44 102 PRO A O 1
ATOM 783 N N . VAL A 1 103 ? 6.451 -0.892 -19.228 1.00 74.31 103 VAL A N 1
ATOM 784 C CA . VAL A 1 103 ? 7.009 -0.972 -17.874 1.00 74.31 103 VAL A CA 1
ATOM 785 C C . VAL A 1 103 ? 8.038 0.128 -17.635 1.00 74.31 103 VAL A C 1
ATOM 787 O O . VAL A 1 103 ? 7.923 0.852 -16.650 1.00 74.31 103 VAL A O 1
ATOM 790 N N . ALA A 1 104 ? 8.969 0.350 -18.565 1.00 71.81 104 ALA A N 1
ATOM 791 C CA . ALA A 1 104 ? 9.922 1.454 -18.471 1.00 71.81 104 ALA A CA 1
ATOM 792 C C . ALA A 1 104 ? 9.221 2.828 -18.436 1.00 71.81 104 ALA A C 1
ATOM 794 O O . ALA A 1 104 ? 9.599 3.707 -17.659 1.00 71.81 104 ALA A O 1
ATOM 795 N N . ARG A 1 105 ? 8.147 3.016 -19.219 1.00 73.12 105 ARG A N 1
ATOM 796 C CA . ARG A 1 105 ? 7.317 4.233 -19.163 1.00 73.12 105 ARG A CA 1
ATOM 797 C C . ARG A 1 105 ? 6.602 4.406 -17.827 1.00 73.12 105 ARG A C 1
ATOM 799 O O . ARG A 1 105 ? 6.618 5.517 -17.301 1.00 73.12 105 ARG A O 1
ATOM 806 N N . LEU A 1 106 ? 6.009 3.347 -17.268 1.00 78.38 106 LEU A N 1
ATOM 807 C CA . LEU A 1 106 ? 5.405 3.400 -15.934 1.00 78.38 106 LEU A CA 1
ATOM 808 C C . LEU A 1 106 ? 6.425 3.887 -14.904 1.00 78.38 106 LEU A C 1
ATOM 810 O O . LEU A 1 106 ? 6.150 4.851 -14.197 1.00 78.38 106 LEU A O 1
ATOM 814 N N . LEU A 1 107 ? 7.599 3.253 -14.849 1.00 77.81 107 LEU A N 1
ATOM 815 C CA . LEU A 1 107 ? 8.635 3.596 -13.875 1.00 77.81 107 LEU A CA 1
ATOM 816 C C . LEU A 1 107 ? 9.102 5.055 -14.037 1.00 77.81 107 LEU A C 1
ATOM 818 O O . LEU A 1 107 ? 9.214 5.768 -13.044 1.00 77.81 107 LEU A O 1
ATOM 822 N N . ARG A 1 108 ? 9.265 5.557 -15.272 1.00 75.81 108 ARG A N 1
ATOM 823 C CA . ARG A 1 108 ? 9.556 6.985 -15.524 1.00 75.81 108 ARG A CA 1
ATOM 824 C C . ARG A 1 108 ? 8.449 7.916 -15.007 1.00 75.81 108 ARG A C 1
ATOM 826 O O . ARG A 1 108 ? 8.750 8.929 -14.381 1.00 75.81 108 ARG A O 1
ATOM 833 N N . CYS A 1 109 ? 7.177 7.577 -15.236 1.00 79.69 109 CYS A N 1
ATOM 834 C CA . CYS A 1 109 ? 6.041 8.374 -14.749 1.00 79.69 109 CYS A CA 1
ATOM 835 C C . CYS A 1 109 ? 5.981 8.396 -13.217 1.00 79.69 109 CYS A C 1
ATOM 837 O O . CYS A 1 109 ? 5.739 9.440 -12.620 1.00 79.69 109 CYS A O 1
ATOM 839 N N . VAL A 1 110 ? 6.229 7.246 -12.588 1.00 82.44 110 VAL A N 1
ATOM 840 C CA . VAL A 1 110 ? 6.322 7.094 -11.133 1.00 82.44 110 VAL A CA 1
ATOM 841 C C . VAL A 1 110 ? 7.399 8.008 -10.563 1.00 82.44 110 VAL A C 1
ATOM 843 O O . VAL A 1 110 ? 7.114 8.745 -9.624 1.00 82.44 110 VAL A O 1
ATOM 846 N N . ALA A 1 111 ? 8.602 7.994 -11.149 1.00 77.38 111 ALA A N 1
ATOM 847 C CA . ALA A 1 111 ? 9.720 8.824 -10.704 1.00 77.38 111 ALA A CA 1
ATOM 848 C C . ALA A 1 111 ? 9.335 10.311 -10.647 1.00 77.38 111 ALA A C 1
ATOM 850 O O . ALA A 1 111 ? 9.572 10.970 -9.642 1.00 77.38 111 ALA A O 1
ATOM 851 N N . GLY A 1 112 ? 8.696 10.818 -11.709 1.00 76.50 112 GLY A N 1
ATOM 852 C CA . GLY A 1 112 ? 8.291 12.223 -11.798 1.00 76.50 112 GLY A CA 1
ATOM 853 C C . GLY A 1 112 ? 7.082 12.597 -10.932 1.00 76.50 112 GLY A C 1
ATOM 854 O O . GLY A 1 112 ? 6.948 13.751 -10.543 1.00 76.50 112 GLY A O 1
ATOM 855 N N . ALA A 1 113 ? 6.194 11.648 -10.622 1.00 81.00 113 ALA A N 1
ATOM 856 C CA . ALA A 1 113 ? 4.987 11.902 -9.830 1.00 81.00 113 ALA A CA 1
ATOM 857 C C . ALA A 1 113 ? 5.170 11.667 -8.320 1.00 81.00 113 ALA A C 1
ATOM 859 O O . ALA A 1 113 ? 4.310 12.072 -7.536 1.00 81.00 113 ALA A O 1
ATOM 860 N N . ALA A 1 114 ? 6.261 11.018 -7.900 1.00 77.62 114 ALA A N 1
ATOM 861 C CA . ALA A 1 114 ? 6.496 10.626 -6.511 1.00 77.62 114 ALA A CA 1
ATOM 862 C C . ALA A 1 114 ? 6.468 11.805 -5.521 1.00 77.62 114 ALA A C 1
ATOM 864 O O . ALA A 1 114 ? 6.010 11.643 -4.398 1.00 77.62 114 ALA A O 1
ATOM 865 N N . GLU A 1 115 ? 6.886 13.003 -5.929 1.00 79.81 115 GLU A N 1
ATOM 866 C CA . GLU A 1 115 ? 6.908 14.180 -5.044 1.00 79.81 115 GLU A CA 1
ATOM 867 C C . GLU A 1 115 ? 5.514 14.740 -4.725 1.00 79.81 115 GLU A C 1
ATOM 869 O O . GLU A 1 115 ? 5.328 15.420 -3.719 1.00 79.81 115 GLU A O 1
ATOM 874 N N . THR A 1 116 ? 4.524 14.474 -5.580 1.00 81.38 116 THR A N 1
ATOM 875 C CA . THR A 1 116 ? 3.188 15.096 -5.502 1.00 81.38 116 THR A CA 1
ATOM 876 C C . THR A 1 116 ? 2.065 14.094 -5.265 1.00 81.38 116 THR A C 1
ATOM 878 O O . THR A 1 116 ? 0.922 14.488 -5.037 1.00 81.38 116 THR A O 1
ATOM 881 N N . ASN A 1 117 ? 2.364 12.796 -5.310 1.00 82.62 117 ASN A N 1
ATOM 882 C CA . ASN A 1 117 ? 1.384 11.736 -5.155 1.00 82.62 117 ASN A CA 1
ATOM 883 C C . ASN A 1 117 ? 1.930 10.642 -4.232 1.00 82.62 117 ASN A C 1
ATOM 885 O O . ASN A 1 117 ? 2.837 9.901 -4.603 1.00 82.62 117 ASN A O 1
ATOM 889 N N . THR A 1 118 ? 1.326 10.497 -3.051 1.00 83.94 118 THR A N 1
ATOM 890 C CA . THR A 1 118 ? 1.732 9.537 -2.012 1.00 83.94 118 THR A CA 1
ATOM 891 C C . THR A 1 118 ? 1.766 8.093 -2.510 1.00 83.94 118 THR A C 1
ATOM 893 O O . THR A 1 118 ? 2.649 7.327 -2.136 1.00 83.94 118 THR A O 1
ATOM 896 N N . ARG A 1 119 ? 0.848 7.710 -3.403 1.00 86.19 119 ARG A N 1
ATOM 897 C CA . ARG A 1 119 ? 0.810 6.366 -3.993 1.00 86.19 119 ARG A CA 1
ATOM 898 C C . ARG A 1 119 ? 1.939 6.144 -4.987 1.00 86.19 119 ARG A C 1
ATOM 900 O O . ARG A 1 119 ? 2.535 5.069 -5.008 1.00 86.19 119 ARG A O 1
ATOM 907 N N . ALA A 1 120 ? 2.236 7.152 -5.805 1.00 83.25 120 ALA A N 1
ATOM 908 C CA . ALA A 1 120 ? 3.403 7.130 -6.676 1.00 83.25 120 ALA A CA 1
ATOM 909 C C . ALA A 1 120 ? 4.692 7.107 -5.847 1.00 83.25 120 ALA A C 1
ATOM 911 O O . ALA A 1 120 ? 5.590 6.352 -6.192 1.00 83.25 120 ALA A O 1
ATOM 912 N N . ALA A 1 121 ? 4.759 7.839 -4.730 1.00 81.06 121 ALA A N 1
ATOM 913 C CA . ALA A 1 121 ? 5.883 7.810 -3.796 1.00 81.06 121 ALA A CA 1
ATOM 914 C C . ALA A 1 121 ? 6.079 6.417 -3.190 1.00 81.06 121 ALA A C 1
ATOM 916 O O . ALA A 1 121 ? 7.176 5.866 -3.248 1.00 81.06 121 ALA A O 1
ATOM 917 N N . LEU A 1 122 ? 4.995 5.819 -2.682 1.00 82.75 122 LEU A N 1
ATOM 918 C CA . LEU A 1 122 ? 4.968 4.450 -2.177 1.00 82.75 122 LEU A CA 1
ATOM 919 C C . LEU A 1 122 ? 5.476 3.481 -3.242 1.00 82.75 122 LEU A C 1
ATOM 921 O O . LEU A 1 122 ? 6.408 2.727 -2.997 1.00 82.75 122 LEU A O 1
ATOM 925 N N . PHE A 1 123 ? 4.923 3.526 -4.449 1.00 81.81 123 PHE A N 1
ATOM 926 C CA . PHE A 1 123 ? 5.351 2.633 -5.516 1.00 81.81 123 PHE A CA 1
ATOM 927 C C . PHE A 1 123 ? 6.801 2.882 -5.954 1.00 81.81 123 PHE A C 1
ATOM 929 O O . PHE A 1 123 ? 7.546 1.920 -6.098 1.00 81.81 123 PHE A O 1
ATOM 936 N N . ALA A 1 124 ? 7.235 4.140 -6.084 1.00 79.12 124 ALA A N 1
ATOM 937 C CA . ALA A 1 124 ? 8.617 4.512 -6.398 1.00 79.12 124 ALA A CA 1
ATOM 938 C C . ALA A 1 124 ? 9.598 3.948 -5.369 1.00 79.12 124 ALA A C 1
ATOM 940 O O . ALA A 1 124 ? 10.682 3.485 -5.726 1.00 79.12 124 ALA A O 1
ATOM 941 N N . TYR A 1 125 ? 9.204 3.986 -4.097 1.00 76.31 125 TYR A N 1
ATOM 942 C CA . TYR A 1 125 ? 9.964 3.437 -2.988 1.00 76.31 125 TYR A CA 1
ATOM 943 C C . TYR A 1 125 ? 10.071 1.907 -3.088 1.00 76.31 125 TYR A C 1
ATOM 945 O O . TYR A 1 125 ? 11.175 1.366 -3.023 1.00 76.31 125 TYR A O 1
ATOM 953 N N . LEU A 1 126 ? 8.955 1.223 -3.365 1.00 75.19 126 LEU A N 1
ATOM 954 C CA . LEU A 1 126 ? 8.898 -0.234 -3.553 1.00 75.19 126 LEU A CA 1
ATOM 955 C C . LEU A 1 126 ? 9.686 -0.721 -4.777 1.00 75.19 126 LEU A C 1
ATOM 957 O O . LEU A 1 126 ? 10.250 -1.812 -4.750 1.00 75.19 126 LEU A O 1
ATOM 961 N N . THR A 1 127 ? 9.715 0.057 -5.861 1.00 74.00 127 THR A N 1
ATOM 962 C CA . THR A 1 127 ? 10.412 -0.310 -7.105 1.00 74.00 127 THR A CA 1
ATOM 963 C C . THR A 1 127 ? 11.853 0.191 -7.166 1.00 74.00 127 THR A C 1
ATOM 965 O O . THR A 1 127 ? 12.552 -0.117 -8.127 1.00 74.00 127 THR A O 1
ATOM 968 N N . GLY A 1 128 ? 12.313 0.973 -6.182 1.00 70.75 128 GLY A N 1
ATOM 969 C CA . GLY A 1 128 ? 13.669 1.534 -6.171 1.00 70.75 128 GLY A CA 1
ATOM 970 C C . GLY A 1 128 ? 13.901 2.667 -7.174 1.00 70.75 128 GLY A C 1
ATOM 971 O O . GLY A 1 128 ? 15.035 2.920 -7.563 1.00 70.75 128 GLY A O 1
ATOM 972 N N . VAL A 1 129 ? 12.833 3.334 -7.613 1.00 71.50 129 VAL A N 1
ATOM 973 C CA . VAL A 1 129 ? 12.871 4.415 -8.616 1.00 71.50 129 VAL A CA 1
ATOM 974 C C . VAL A 1 129 ? 12.896 5.806 -7.959 1.00 71.50 129 VAL A C 1
ATOM 976 O O . VAL A 1 129 ? 13.087 6.822 -8.622 1.00 71.50 129 VAL A O 1
ATOM 979 N N . HIS A 1 130 ? 12.723 5.868 -6.639 1.00 66.25 130 HIS A N 1
ATOM 980 C CA . HIS A 1 130 ? 12.766 7.109 -5.870 1.00 66.25 130 HIS A CA 1
ATOM 981 C C . HIS A 1 130 ? 14.177 7.763 -5.889 1.00 66.25 130 HIS A C 1
ATOM 983 O O . HIS A 1 130 ? 15.172 7.033 -5.837 1.00 66.25 130 HIS A O 1
ATOM 989 N N . PRO A 1 131 ? 14.300 9.114 -5.891 1.00 56.84 131 PRO A N 1
ATOM 990 C CA . PRO A 1 131 ? 15.574 9.853 -5.998 1.00 56.84 131 PRO A CA 1
ATOM 991 C C . PRO A 1 131 ? 16.646 9.513 -4.959 1.00 56.84 131 PRO A C 1
ATOM 993 O O . PRO A 1 131 ? 17.817 9.824 -5.152 1.00 56.84 131 PRO A O 1
ATOM 996 N N . SER A 1 132 ? 16.268 8.844 -3.869 1.00 58.44 132 SER A N 1
ATOM 997 C CA . S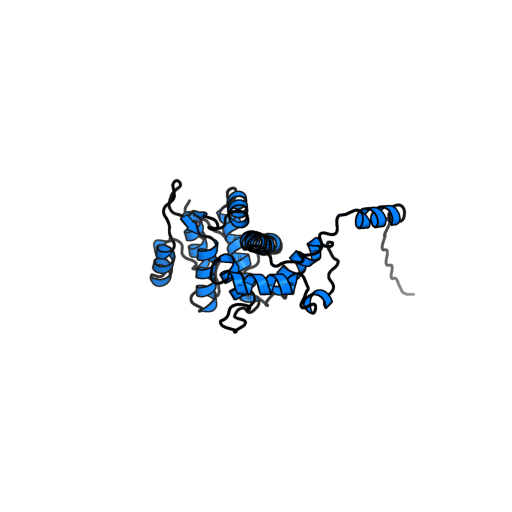ER A 1 132 ? 17.214 8.275 -2.907 1.00 58.44 132 SER A CA 1
ATOM 998 C C . SER A 1 132 ? 18.159 7.235 -3.530 1.00 58.44 132 SER A C 1
ATOM 1000 O O . SER A 1 132 ? 19.130 6.853 -2.880 1.00 58.44 132 SER A O 1
ATOM 1002 N N . GLY A 1 133 ? 17.901 6.768 -4.764 1.00 48.66 133 GLY A N 1
ATOM 1003 C CA . GLY A 1 133 ? 18.840 6.017 -5.615 1.00 48.66 133 GLY A CA 1
ATOM 1004 C C . GLY A 1 133 ? 19.213 4.623 -5.108 1.00 48.66 133 GLY A C 1
ATOM 1005 O O . GLY A 1 133 ? 19.899 3.864 -5.786 1.00 48.66 133 GLY A O 1
ATOM 1006 N N . THR A 1 134 ? 18.752 4.265 -3.916 1.00 47.53 134 THR A N 1
ATOM 1007 C CA . THR A 1 134 ? 18.902 2.946 -3.326 1.00 47.53 134 THR A CA 1
ATOM 1008 C C . THR A 1 134 ? 17.678 2.123 -3.720 1.00 47.53 134 THR A C 1
ATOM 1010 O O . THR A 1 134 ? 16.558 2.552 -3.420 1.00 47.53 134 THR A O 1
ATOM 1013 N N . PRO A 1 135 ? 17.837 0.953 -4.368 1.00 50.31 135 PRO A N 1
ATOM 1014 C CA . PRO A 1 135 ? 16.745 0.000 -4.491 1.00 50.31 135 PRO A CA 1
ATOM 1015 C C . PRO A 1 135 ? 16.384 -0.443 -3.077 1.00 50.31 135 PRO A C 1
ATOM 1017 O O . PRO A 1 135 ? 17.056 -1.281 -2.485 1.00 50.31 135 PRO A O 1
ATOM 1020 N N . ALA A 1 136 ? 15.384 0.196 -2.481 1.00 50.38 136 ALA A N 1
ATOM 1021 C CA . ALA A 1 136 ? 15.176 0.056 -1.051 1.00 50.38 136 ALA A CA 1
ATOM 1022 C C . ALA A 1 136 ? 14.502 -1.280 -0.669 1.00 50.38 136 ALA A C 1
ATOM 1024 O O . ALA A 1 136 ? 14.367 -1.542 0.523 1.00 50.38 136 ALA A O 1
ATOM 1025 N N . TRP A 1 137 ? 14.033 -2.102 -1.625 1.00 59.97 137 TRP A N 1
ATOM 1026 C CA . TRP A 1 137 ? 13.005 -3.109 -1.324 1.00 59.97 137 TRP A CA 1
ATOM 1027 C C . TRP A 1 137 ? 13.328 -4.548 -1.830 1.00 59.97 137 TRP A C 1
ATOM 1029 O O . TRP A 1 137 ? 13.070 -4.884 -2.987 1.00 59.9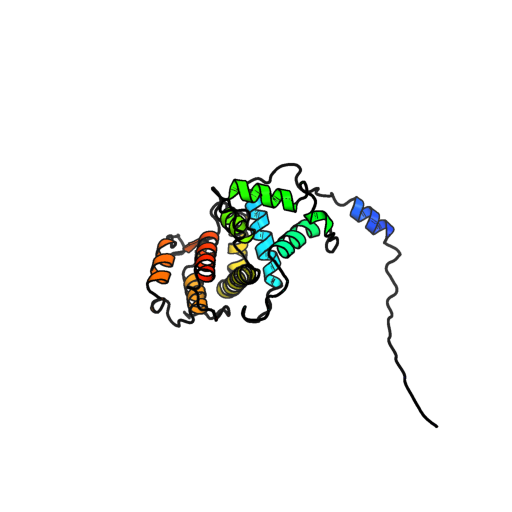7 137 TRP A O 1
ATOM 1039 N N . PRO A 1 138 ? 13.872 -5.417 -0.945 1.00 67.62 138 PRO A N 1
ATOM 1040 C CA . PRO A 1 138 ? 14.027 -6.875 -1.106 1.00 67.62 138 PRO A CA 1
ATOM 1041 C C . PRO A 1 138 ? 12.673 -7.609 -1.126 1.00 67.62 138 PRO A C 1
ATOM 1043 O O . PRO A 1 138 ? 11.821 -7.239 -0.339 1.00 67.62 138 PRO A O 1
ATOM 1046 N N . PRO A 1 139 ? 12.454 -8.707 -1.872 1.00 69.88 139 PRO A N 1
ATOM 1047 C CA . PRO A 1 139 ? 11.141 -9.366 -2.051 1.00 69.88 139 PRO A CA 1
ATOM 1048 C C . PRO A 1 139 ? 10.200 -9.465 -0.823 1.00 69.88 139 PRO A C 1
ATOM 1050 O O . PRO A 1 139 ? 8.997 -9.235 -0.953 1.00 69.88 139 PRO A O 1
ATOM 1053 N N . ALA A 1 140 ? 10.739 -9.707 0.378 1.00 76.12 140 ALA A N 1
ATOM 1054 C CA . ALA A 1 140 ? 10.012 -9.785 1.656 1.00 76.12 140 ALA A CA 1
ATOM 1055 C C . ALA A 1 140 ? 9.076 -8.596 1.944 1.00 76.12 140 ALA A C 1
ATOM 1057 O O . ALA A 1 140 ? 8.023 -8.712 2.559 1.00 76.12 140 ALA A O 1
ATOM 1058 N N . THR A 1 141 ? 9.472 -7.435 1.474 1.00 79.62 141 THR A N 1
ATOM 1059 C CA . THR A 1 141 ? 8.906 -6.132 1.793 1.00 79.62 141 THR A CA 1
ATOM 1060 C C . THR A 1 141 ? 7.649 -5.855 0.948 1.00 79.62 141 THR A C 1
ATOM 1062 O O . THR A 1 141 ? 6.633 -5.342 1.418 1.00 79.62 141 THR A O 1
ATOM 1065 N N . TRP A 1 142 ? 7.673 -6.322 -0.302 1.00 79.50 142 TRP A N 1
ATOM 1066 C CA . TRP A 1 142 ? 6.525 -6.385 -1.192 1.00 79.50 142 TRP A CA 1
ATOM 1067 C C . TRP A 1 142 ? 5.518 -7.402 -0.678 1.00 79.50 142 TRP A C 1
ATOM 1069 O O . TRP A 1 142 ? 4.320 -7.129 -0.641 1.00 79.50 142 TRP A O 1
ATOM 1079 N N . HIS A 1 143 ? 6.001 -8.556 -0.214 1.00 79.50 143 HIS A N 1
ATOM 1080 C CA . HIS A 1 143 ? 5.134 -9.551 0.405 1.00 79.50 143 HIS A CA 1
ATOM 1081 C C . HIS A 1 143 ? 4.470 -8.998 1.653 1.00 79.50 143 HIS A C 1
ATOM 1083 O O . HIS A 1 143 ? 3.259 -9.154 1.781 1.00 79.50 143 HIS A O 1
ATOM 1089 N N . PHE A 1 144 ? 5.207 -8.311 2.526 1.00 84.44 144 PHE A N 1
ATOM 1090 C CA . PHE A 1 144 ? 4.641 -7.651 3.698 1.00 84.44 144 PHE A CA 1
ATOM 1091 C C . PHE A 1 144 ? 3.494 -6.708 3.309 1.00 84.44 144 PHE A C 1
ATOM 1093 O O . PHE A 1 144 ? 2.383 -6.861 3.815 1.00 84.44 144 PHE A O 1
ATOM 1100 N N . LEU A 1 145 ? 3.713 -5.813 2.338 1.00 87.50 145 LEU A N 1
ATOM 1101 C CA . LEU A 1 145 ? 2.674 -4.916 1.820 1.00 87.50 145 LEU A CA 1
ATOM 1102 C C . LEU A 1 145 ? 1.431 -5.675 1.333 1.00 87.50 145 LEU A C 1
ATOM 1104 O O . LEU A 1 145 ? 0.301 -5.342 1.691 1.00 87.50 145 LEU A O 1
ATOM 1108 N N . ILE A 1 146 ? 1.631 -6.700 0.508 1.00 86.62 146 ILE A N 1
ATOM 1109 C CA . ILE A 1 146 ? 0.532 -7.481 -0.056 1.00 86.62 146 ILE A CA 1
ATOM 1110 C C . ILE A 1 146 ? -0.243 -8.230 1.049 1.00 86.62 146 ILE A C 1
ATOM 1112 O O . ILE A 1 146 ? -1.473 -8.292 0.995 1.00 86.62 146 ILE A O 1
ATOM 1116 N N . HIS A 1 147 ? 0.432 -8.735 2.086 1.00 86.94 147 HIS A N 1
ATOM 1117 C CA . HIS A 1 147 ? -0.231 -9.360 3.235 1.00 86.94 147 HIS A CA 1
ATOM 1118 C C . HIS A 1 147 ? -0.968 -8.342 4.116 1.00 86.94 147 HIS A C 1
ATOM 1120 O O . HIS A 1 147 ? -2.044 -8.656 4.618 1.00 86.94 147 HIS A O 1
ATOM 1126 N N . VAL A 1 148 ? -0.452 -7.118 4.269 1.00 90.88 148 VAL A N 1
ATOM 1127 C CA . VAL A 1 148 ? -1.165 -6.024 4.953 1.00 90.88 148 VAL A CA 1
ATOM 1128 C C . VAL A 1 148 ? -2.473 -5.700 4.230 1.00 90.88 148 VAL A C 1
ATOM 1130 O O . VAL A 1 148 ? -3.529 -5.624 4.860 1.00 90.88 148 VAL A O 1
ATOM 1133 N N . LEU A 1 149 ? -2.437 -5.577 2.899 1.00 91.75 149 LEU A N 1
ATOM 1134 C CA . LEU A 1 149 ? -3.644 -5.387 2.089 1.00 91.75 149 LEU A CA 1
ATOM 1135 C C . LEU A 1 149 ? -4.613 -6.567 2.231 1.00 91.75 149 LEU A C 1
ATOM 1137 O O . LEU A 1 149 ? -5.827 -6.365 2.273 1.00 91.75 149 LEU A O 1
ATOM 1141 N N . PHE A 1 150 ? -4.090 -7.792 2.333 1.00 90.00 150 PHE A N 1
ATOM 1142 C CA . PHE A 1 150 ? -4.911 -8.987 2.512 1.00 90.00 150 PHE A CA 1
ATOM 1143 C C . PHE A 1 150 ? -5.602 -8.979 3.877 1.00 90.00 150 PHE A C 1
ATOM 1145 O O . PHE A 1 150 ? -6.809 -9.203 3.954 1.00 90.00 150 PHE A O 1
ATOM 1152 N N . ALA A 1 151 ? -4.878 -8.652 4.947 1.00 90.12 151 ALA A N 1
ATOM 1153 C CA . ALA A 1 151 ? -5.444 -8.505 6.284 1.00 90.12 151 ALA A CA 1
ATOM 1154 C C . ALA A 1 151 ? -6.531 -7.417 6.315 1.00 90.12 151 ALA A C 1
ATOM 1156 O O . ALA A 1 151 ? -7.634 -7.662 6.808 1.00 90.12 151 ALA A O 1
ATOM 1157 N N . LEU A 1 152 ? -6.276 -6.254 5.704 1.00 92.69 152 LEU A N 1
ATOM 1158 C CA . LEU A 1 152 ? -7.266 -5.179 5.570 1.00 92.69 152 LEU A CA 1
ATOM 1159 C C . LEU A 1 152 ? -8.517 -5.620 4.808 1.00 92.69 152 LEU A C 1
ATOM 1161 O O . LEU A 1 152 ? -9.626 -5.307 5.240 1.00 92.69 152 LEU A O 1
ATOM 1165 N N . GLN A 1 153 ? -8.367 -6.370 3.711 1.00 92.62 153 GLN A N 1
ATOM 1166 C CA . GLN A 1 153 ? -9.501 -6.922 2.967 1.00 92.62 153 GLN A CA 1
ATOM 1167 C C . GLN A 1 153 ? -10.419 -7.745 3.874 1.00 92.62 153 GLN A C 1
ATOM 1169 O O . GLN A 1 153 ? -11.641 -7.602 3.807 1.00 92.62 153 GLN A O 1
ATOM 1174 N N . GLN A 1 154 ? -9.842 -8.604 4.714 1.00 90.31 154 GLN A N 1
ATOM 1175 C CA . GLN A 1 154 ? -10.618 -9.445 5.620 1.00 90.31 154 GLN A CA 1
ATOM 1176 C C . GLN A 1 154 ? -11.275 -8.626 6.741 1.00 90.31 154 GLN A C 1
ATOM 1178 O O . GLN A 1 154 ? -12.450 -8.836 7.034 1.00 90.31 154 GLN A O 1
ATOM 1183 N N . LEU A 1 155 ? -10.556 -7.665 7.336 1.00 91.31 155 LEU A N 1
ATOM 1184 C CA . LEU A 1 155 ? -11.079 -6.816 8.415 1.00 91.31 155 LEU A CA 1
ATOM 1185 C C . LEU A 1 155 ? -12.244 -5.936 7.937 1.00 91.31 155 LEU A C 1
ATOM 1187 O O . LEU A 1 155 ? -13.287 -5.865 8.595 1.00 91.31 155 LEU A O 1
ATOM 1191 N N . LEU A 1 156 ? -12.092 -5.319 6.762 1.00 91.94 156 LEU A N 1
ATOM 1192 C CA . LEU A 1 156 ? -13.084 -4.421 6.164 1.00 91.94 156 LEU A CA 1
ATOM 1193 C C . LEU A 1 156 ? -14.300 -5.159 5.591 1.00 91.94 156 LEU A C 1
ATOM 1195 O O . LEU A 1 156 ? -15.368 -4.555 5.450 1.00 91.94 156 LEU A O 1
ATOM 1199 N N . GLY A 1 157 ? -14.161 -6.441 5.243 1.00 90.00 157 GLY A N 1
ATOM 1200 C CA . GLY A 1 157 ? -15.251 -7.282 4.752 1.00 90.00 157 GLY A CA 1
ATOM 1201 C C . GLY A 1 157 ? -16.038 -6.623 3.613 1.00 90.00 157 GLY A C 1
ATOM 1202 O O . GLY A 1 157 ? -15.494 -6.308 2.554 1.00 90.00 157 GLY A O 1
ATOM 1203 N N . GLY A 1 158 ? -17.334 -6.376 3.833 1.00 88.31 158 GLY A N 1
ATOM 1204 C CA . GLY A 1 158 ? -18.229 -5.778 2.833 1.00 88.31 158 GLY A CA 1
ATOM 1205 C C . GLY A 1 158 ? -17.817 -4.381 2.345 1.00 88.31 158 GLY A C 1
ATOM 1206 O O . GLY A 1 158 ? -18.157 -4.003 1.223 1.00 88.31 158 GLY A O 1
ATOM 1207 N N . ILE A 1 159 ? -17.042 -3.634 3.138 1.00 90.81 159 ILE A N 1
ATOM 1208 C CA . ILE A 1 159 ? -16.622 -2.258 2.823 1.00 90.81 159 ILE A CA 1
ATOM 1209 C C . ILE A 1 159 ? -15.395 -2.246 1.891 1.00 90.81 159 ILE A C 1
ATOM 1211 O O . ILE A 1 159 ? -15.165 -1.264 1.180 1.00 90.81 159 ILE A O 1
ATOM 1215 N N . TRP A 1 160 ? -14.653 -3.357 1.797 1.00 93.19 160 TRP A N 1
ATOM 1216 C CA . TRP A 1 160 ? -13.423 -3.470 1.003 1.00 93.19 160 TRP A CA 1
ATOM 1217 C C . TRP A 1 160 ? -13.580 -2.999 -0.447 1.00 93.19 160 TRP A C 1
ATOM 1219 O O . TRP A 1 160 ? -12.751 -2.248 -0.958 1.00 93.19 160 TRP A O 1
ATOM 1229 N N . LYS A 1 161 ? -14.677 -3.385 -1.114 1.00 91.06 161 LYS A N 1
ATOM 1230 C CA . LYS A 1 161 ? -14.941 -2.992 -2.510 1.00 91.06 161 LYS A CA 1
ATOM 1231 C C . LYS A 1 161 ? -15.061 -1.475 -2.670 1.00 91.06 161 LYS A C 1
ATOM 1233 O O . LYS A 1 161 ? -14.587 -0.928 -3.664 1.00 91.06 161 LYS A O 1
ATOM 1238 N N . SER A 1 162 ? -15.676 -0.804 -1.696 1.00 91.25 162 SER A N 1
ATOM 1239 C CA . SER A 1 162 ? -15.812 0.654 -1.694 1.00 91.25 162 SER A CA 1
ATOM 1240 C C . SER A 1 162 ? -14.459 1.328 -1.489 1.00 91.25 162 SER A C 1
ATOM 1242 O O . SER A 1 162 ? -14.125 2.248 -2.231 1.00 91.25 162 SER A O 1
ATOM 1244 N N . VAL A 1 163 ? -13.649 0.816 -0.555 1.00 93.00 163 VAL A N 1
ATOM 1245 C CA . VAL A 1 163 ? -12.278 1.299 -0.322 1.00 93.00 163 VAL A CA 1
ATOM 1246 C C . VAL A 1 163 ? -11.431 1.130 -1.580 1.00 93.00 163 VAL A C 1
ATOM 1248 O O . VAL A 1 163 ? -10.801 2.087 -2.002 1.00 93.00 163 VAL A O 1
ATOM 1251 N N . CYS A 1 164 ? -11.491 -0.016 -2.263 1.00 91.19 164 CYS A N 1
ATOM 1252 C CA . CYS A 1 164 ? -10.775 -0.234 -3.527 1.00 91.19 164 CYS A CA 1
ATOM 1253 C C . CYS A 1 164 ? -11.207 0.737 -4.633 1.00 91.19 164 CYS A C 1
ATOM 1255 O O . CYS A 1 164 ? -10.379 1.246 -5.392 1.00 91.19 164 CYS A O 1
ATOM 1257 N N . LYS A 1 165 ? -12.516 0.992 -4.749 1.00 89.19 165 LYS A N 1
ATOM 1258 C CA . LYS A 1 165 ? -13.051 1.940 -5.730 1.00 89.19 165 LYS A CA 1
ATOM 1259 C C . LYS A 1 165 ? -12.584 3.363 -5.425 1.00 89.19 165 LYS A C 1
ATOM 1261 O O . LYS A 1 165 ? -12.148 4.059 -6.337 1.00 89.19 165 LYS A O 1
ATOM 1266 N N . ALA A 1 166 ? -12.646 3.776 -4.160 1.00 90.06 166 ALA A N 1
ATOM 1267 C CA . ALA A 1 166 ? -12.128 5.066 -3.721 1.00 90.06 166 ALA A CA 1
ATOM 1268 C C . ALA A 1 166 ? -10.620 5.154 -3.970 1.00 90.06 166 ALA A C 1
ATOM 1270 O O . ALA A 1 166 ? -10.164 6.120 -4.558 1.00 90.06 166 ALA A O 1
ATOM 1271 N N . TRP A 1 167 ? -9.867 4.108 -3.635 1.00 89.94 167 TRP A N 1
ATOM 1272 C CA . TRP A 1 167 ? -8.420 4.072 -3.805 1.00 89.94 167 TRP A CA 1
ATOM 1273 C C . TRP A 1 167 ? -8.026 4.242 -5.264 1.00 89.94 167 TRP A C 1
ATOM 1275 O O . TRP A 1 167 ? -7.200 5.083 -5.587 1.00 89.94 167 TRP A O 1
ATOM 1285 N N . THR A 1 168 ? -8.681 3.521 -6.170 1.00 83.69 168 THR A N 1
ATOM 1286 C CA . THR A 1 168 ? -8.443 3.691 -7.607 1.00 83.69 168 THR A CA 1
ATOM 1287 C C . THR A 1 168 ? -8.862 5.075 -8.094 1.00 83.69 168 THR A C 1
ATOM 1289 O O . THR A 1 168 ? -8.071 5.723 -8.752 1.00 83.69 168 THR A O 1
ATOM 1292 N N . SER A 1 169 ? -10.048 5.568 -7.733 1.00 80.12 169 SER A N 1
ATOM 1293 C CA . SER A 1 169 ? -10.652 6.737 -8.397 1.00 80.12 169 SER A CA 1
ATOM 1294 C C . SER A 1 169 ? -10.342 8.091 -7.742 1.00 80.12 169 SER A C 1
ATOM 1296 O O . SER A 1 169 ? -10.613 9.130 -8.340 1.00 80.12 169 SER A O 1
ATOM 1298 N N . SER A 1 170 ? -9.848 8.104 -6.503 1.00 79.81 170 SER A N 1
ATOM 1299 C CA . SER A 1 170 ? -9.622 9.318 -5.715 1.00 79.81 170 SER A CA 1
ATOM 1300 C C . SER A 1 170 ? -8.153 9.744 -5.767 1.00 79.81 170 SER A C 1
ATOM 1302 O O . SER A 1 170 ? -7.275 8.930 -5.454 1.00 79.81 170 SER A O 1
ATOM 1304 N N . PRO A 1 171 ? -7.866 11.023 -6.072 1.00 67.75 171 PRO A N 1
ATOM 1305 C CA . PRO A 1 171 ? -6.521 11.574 -5.938 1.00 67.75 171 PRO A CA 1
ATOM 1306 C C . PRO A 1 171 ? -6.102 11.725 -4.468 1.00 67.75 171 PRO A C 1
ATOM 1308 O O . PRO A 1 171 ? -4.914 11.708 -4.172 1.00 67.75 171 PRO A O 1
ATOM 1311 N N . ASN A 1 172 ? -7.067 11.810 -3.545 1.00 69.69 172 ASN A N 1
ATOM 1312 C CA . ASN A 1 172 ? -6.840 11.994 -2.106 1.00 69.69 172 ASN A CA 1
ATOM 1313 C C . ASN A 1 172 ? -6.703 10.662 -1.348 1.00 69.69 172 ASN A C 1
ATOM 1315 O O . ASN A 1 172 ? -6.884 10.633 -0.135 1.00 69.69 172 ASN A O 1
ATOM 1319 N N . GLY A 1 173 ? -6.475 9.561 -2.070 1.00 77.88 173 GLY A N 1
ATOM 1320 C CA . GLY A 1 173 ? -6.382 8.224 -1.496 1.00 77.88 173 GLY A CA 1
ATOM 1321 C C . GLY A 1 173 ? -7.723 7.673 -1.001 1.00 77.88 173 GLY A C 1
ATOM 1322 O O . GLY A 1 173 ? -8.796 8.072 -1.473 1.00 77.88 173 GLY A O 1
ATOM 1323 N N . ALA A 1 174 ? -7.664 6.688 -0.108 1.00 91.38 174 ALA A N 1
ATOM 1324 C CA . ALA A 1 174 ? -8.832 5.953 0.372 1.00 91.38 174 ALA A CA 1
ATOM 1325 C C . ALA A 1 174 ? -8.899 5.950 1.893 1.00 91.38 174 ALA A C 1
ATOM 1327 O O . ALA A 1 174 ? -7.969 5.516 2.564 1.00 91.38 174 ALA A O 1
ATOM 1328 N N . ALA A 1 175 ? -10.042 6.369 2.427 1.00 93.00 175 ALA A N 1
ATOM 1329 C CA . ALA A 1 175 ? -10.279 6.375 3.859 1.00 93.00 175 ALA A CA 1
ATOM 1330 C C . ALA A 1 175 ? -10.503 4.951 4.392 1.00 93.00 175 ALA A C 1
ATOM 1332 O O . ALA A 1 175 ? -11.414 4.240 3.956 1.00 93.00 175 ALA A O 1
ATOM 1333 N N . VAL A 1 176 ? -9.698 4.568 5.379 1.00 95.00 176 VAL A N 1
ATOM 1334 C CA . VAL A 1 176 ? -9.844 3.342 6.164 1.00 95.00 176 VAL A CA 1
ATOM 1335 C C . VAL A 1 176 ? -10.369 3.722 7.554 1.00 95.00 176 VAL A C 1
ATOM 1337 O O . VAL A 1 176 ? -9.763 4.569 8.213 1.00 95.00 176 VAL A O 1
ATOM 1340 N N . PRO A 1 177 ? -11.480 3.130 8.029 1.00 94.31 177 PRO A N 1
ATOM 1341 C CA . PRO A 1 177 ? -11.979 3.366 9.383 1.00 94.31 177 PRO A CA 1
ATOM 1342 C C . PRO A 1 177 ? -10.931 3.025 10.444 1.00 94.31 177 PRO A C 1
ATOM 1344 O O . PRO A 1 177 ? -10.316 1.959 10.364 1.00 94.31 177 PRO A O 1
ATOM 1347 N N . ILE A 1 178 ? -10.779 3.876 11.469 1.00 92.19 178 ILE A N 1
ATOM 1348 C CA . ILE A 1 178 ? -9.751 3.680 12.506 1.00 92.19 178 ILE A CA 1
ATOM 1349 C C . ILE A 1 178 ? -9.844 2.311 13.190 1.00 92.19 178 ILE A C 1
ATOM 1351 O O . ILE A 1 178 ? -8.825 1.749 13.568 1.00 92.19 178 ILE A O 1
ATOM 1355 N N . GLN A 1 179 ? -11.050 1.744 13.304 1.00 90.50 179 GLN A N 1
ATOM 1356 C CA . GLN A 1 179 ? -11.250 0.449 13.948 1.00 90.50 179 GLN A CA 1
ATOM 1357 C C . GLN A 1 179 ? -10.507 -0.672 13.214 1.00 90.50 179 GLN A C 1
ATOM 1359 O O . GLN A 1 179 ? -9.765 -1.434 13.822 1.00 90.50 179 GLN A O 1
ATOM 1364 N N . ALA A 1 180 ? -10.621 -0.704 11.883 1.00 92.56 180 ALA A N 1
ATOM 1365 C CA . ALA A 1 180 ? -9.895 -1.667 11.062 1.00 92.56 180 ALA A CA 1
ATOM 1366 C C . ALA A 1 180 ? -8.377 -1.425 11.107 1.00 92.56 180 ALA A C 1
ATOM 1368 O O . ALA A 1 180 ? -7.604 -2.375 11.010 1.00 92.56 180 ALA A O 1
ATOM 1369 N N . VAL A 1 181 ? -7.945 -0.168 11.270 1.00 92.56 181 VAL A N 1
ATOM 1370 C CA . VAL A 1 181 ? -6.526 0.174 11.445 1.00 92.56 181 VAL A CA 1
ATOM 1371 C C . VAL A 1 181 ? -6.002 -0.350 12.778 1.00 92.56 181 VAL A C 1
ATOM 1373 O O . VAL A 1 181 ? -4.946 -0.974 12.800 1.00 92.56 181 VAL A O 1
ATOM 1376 N N . TYR A 1 182 ? -6.730 -0.154 13.877 1.00 91.06 182 TYR A N 1
ATOM 1377 C CA . TYR A 1 182 ? -6.321 -0.670 15.180 1.00 91.06 182 TYR A CA 1
ATOM 1378 C C . TYR A 1 182 ? -6.335 -2.193 15.241 1.00 91.06 182 TYR A C 1
ATOM 1380 O O . TYR A 1 182 ? -5.388 -2.761 15.775 1.00 91.06 182 TYR A O 1
ATOM 1388 N N . ASP A 1 183 ? -7.327 -2.856 14.645 1.00 90.38 183 ASP A N 1
ATOM 1389 C CA . ASP A 1 183 ? -7.319 -4.315 14.527 1.00 90.38 183 ASP A CA 1
ATOM 1390 C C . ASP A 1 183 ? -6.108 -4.790 13.710 1.00 90.38 183 ASP A C 1
ATOM 1392 O O . ASP A 1 183 ? -5.408 -5.719 14.108 1.00 90.38 183 ASP A O 1
ATOM 1396 N N . LEU A 1 184 ? -5.806 -4.142 12.578 1.00 91.56 184 LEU A N 1
ATOM 1397 C CA . LEU A 1 184 ? -4.642 -4.477 11.755 1.00 91.56 184 LEU A CA 1
ATOM 1398 C C . LEU A 1 184 ? -3.335 -4.327 12.540 1.00 91.56 184 LEU A C 1
ATOM 1400 O O . LEU A 1 184 ? -2.540 -5.262 12.588 1.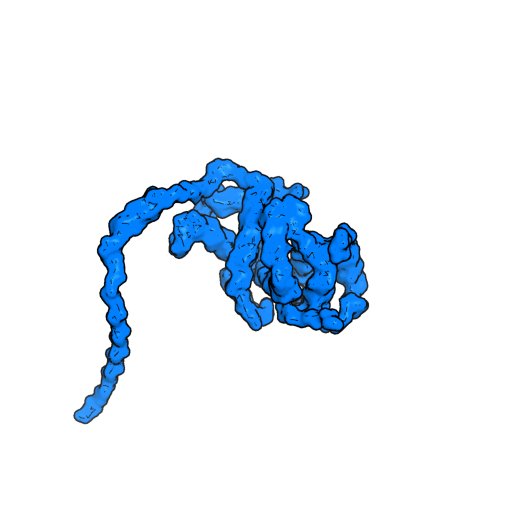00 91.56 184 LEU A O 1
ATOM 1404 N N . VAL A 1 185 ? -3.100 -3.155 13.132 1.00 89.88 185 VAL A N 1
ATOM 1405 C CA . VAL A 1 185 ? -1.874 -2.876 13.890 1.00 89.88 185 VAL A CA 1
ATOM 1406 C C . VAL A 1 185 ? -1.806 -3.789 15.108 1.00 89.88 185 VAL A C 1
ATOM 1408 O O . VAL A 1 185 ? -0.748 -4.327 15.412 1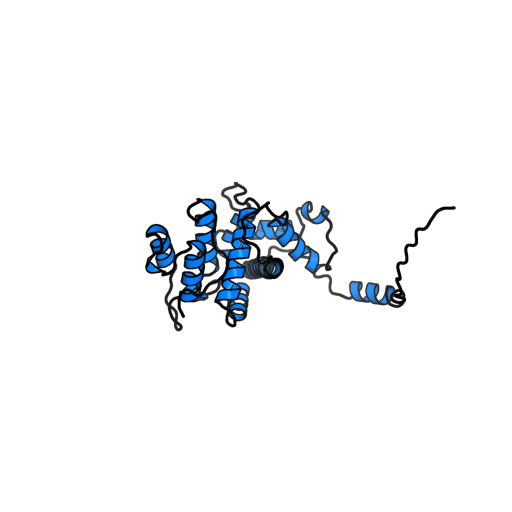.00 89.88 185 VAL A O 1
ATOM 1411 N N . GLY A 1 186 ? -2.932 -4.034 15.770 1.00 87.88 186 GLY A N 1
ATOM 1412 C CA . GLY A 1 186 ? -2.977 -4.918 16.917 1.00 87.88 186 GLY A CA 1
ATOM 1413 C C . GLY A 1 186 ? -2.576 -6.350 16.569 1.00 87.88 186 GLY A C 1
ATOM 1414 O O . GLY A 1 186 ? -1.757 -6.948 17.260 1.00 87.88 186 GLY A O 1
ATOM 1415 N N . ASN A 1 187 ? -3.036 -6.854 15.423 1.00 86.06 187 ASN A N 1
ATOM 1416 C CA . ASN A 1 187 ? -2.578 -8.126 14.868 1.00 86.06 187 ASN A CA 1
ATOM 1417 C C . ASN A 1 187 ? -1.077 -8.095 14.512 1.00 86.06 187 ASN A C 1
ATOM 1419 O O . ASN A 1 187 ? -0.330 -8.991 14.908 1.00 86.06 187 ASN A O 1
ATOM 1423 N N . LEU A 1 188 ? -0.599 -7.040 13.841 1.00 87.31 188 LEU A N 1
ATOM 1424 C CA . LEU A 1 188 ? 0.819 -6.882 13.486 1.00 87.31 188 LEU A CA 1
ATOM 1425 C C . LEU A 1 188 ? 1.747 -6.915 14.709 1.00 87.31 188 LEU A C 1
ATOM 1427 O O . LEU A 1 188 ? 2.787 -7.569 14.670 1.00 87.31 188 LEU A O 1
ATOM 1431 N N . TYR A 1 189 ? 1.356 -6.239 15.788 1.00 84.81 189 TYR A N 1
ATOM 1432 C CA . TYR A 1 189 ? 2.128 -6.144 17.028 1.00 84.81 189 TYR A CA 1
ATOM 1433 C C . TYR A 1 189 ? 1.745 -7.210 18.067 1.00 84.81 189 TYR A C 1
ATOM 1435 O O . TYR A 1 189 ? 2.306 -7.237 19.158 1.00 84.81 189 TYR A O 1
ATOM 1443 N N . SER A 1 190 ? 0.827 -8.120 17.724 1.00 82.94 190 SER A N 1
ATOM 1444 C CA . SER A 1 190 ? 0.310 -9.173 18.604 1.00 82.94 190 SER A CA 1
ATOM 1445 C C . SER A 1 190 ? -0.230 -8.655 19.951 1.00 82.94 190 SER A C 1
ATOM 1447 O O . SER A 1 190 ? -0.080 -9.317 20.982 1.00 82.94 190 SER A O 1
ATOM 1449 N N . VAL A 1 191 ? -0.888 -7.494 19.944 1.00 83.56 191 VAL A N 1
ATOM 1450 C CA . VAL A 1 191 ? -1.559 -6.926 21.122 1.00 83.56 191 VAL A CA 1
ATOM 1451 C C . VAL A 1 191 ? -3.049 -7.261 21.128 1.00 83.56 191 VAL A C 1
ATOM 1453 O O . VAL A 1 191 ? -3.664 -7.426 20.076 1.00 83.56 191 VAL A O 1
ATOM 1456 N N . GLN A 1 192 ? -3.631 -7.382 22.323 1.00 78.31 192 GLN A N 1
ATOM 1457 C CA . GLN A 1 192 ? -5.060 -7.676 22.491 1.00 78.31 192 GLN A CA 1
ATOM 1458 C C . GLN A 1 192 ? -5.909 -6.406 22.498 1.00 78.31 192 GLN A C 1
ATOM 1460 O O . GLN A 1 192 ? -7.049 -6.434 22.046 1.00 78.31 192 GLN A O 1
ATOM 1465 N N . VAL A 1 193 ? -5.359 -5.294 22.994 1.00 79.44 193 VAL A N 1
ATOM 1466 C CA . VAL A 1 193 ? -6.067 -4.017 23.099 1.00 79.44 193 VAL A CA 1
ATOM 1467 C C . VAL A 1 193 ? -5.238 -2.922 22.422 1.00 79.44 193 VAL A C 1
ATOM 1469 O O . VAL A 1 193 ? -4.018 -2.897 22.583 1.00 79.44 193 VAL A O 1
ATOM 1472 N N . PRO A 1 194 ? -5.854 -1.970 21.694 1.00 72.44 194 PRO A N 1
ATOM 1473 C CA . PRO A 1 194 ? -5.115 -0.882 21.044 1.00 72.44 194 PRO A CA 1
ATOM 1474 C C . PRO A 1 194 ? -4.279 -0.020 22.003 1.00 72.44 194 PRO A C 1
ATOM 1476 O O . PRO A 1 194 ? -3.295 0.585 21.587 1.00 72.44 194 PRO A O 1
ATOM 1479 N N . THR A 1 195 ? -4.651 0.036 23.285 1.00 79.44 195 THR A N 1
ATOM 1480 C CA . THR A 1 195 ? -3.905 0.749 24.335 1.00 79.44 195 THR A CA 1
ATOM 1481 C C . THR A 1 195 ? -2.571 0.103 24.682 1.00 79.44 195 THR A C 1
ATOM 1483 O O . THR A 1 195 ? -1.713 0.775 25.244 1.00 79.44 195 THR A O 1
ATOM 1486 N N . ASP A 1 196 ? -2.398 -1.174 24.344 1.00 82.69 196 ASP A N 1
ATOM 1487 C CA . ASP A 1 196 ? -1.180 -1.933 24.627 1.00 82.69 196 ASP A CA 1
ATOM 1488 C C . ASP A 1 196 ? -0.120 -1.732 23.532 1.00 82.69 196 ASP A C 1
ATOM 1490 O O . ASP A 1 196 ? 0.980 -2.272 23.625 1.00 82.69 196 ASP A O 1
ATOM 1494 N N . LEU A 1 197 ? -0.441 -0.971 22.477 1.00 81.12 197 LEU A N 1
ATOM 1495 C CA . LEU A 1 197 ? 0.521 -0.596 21.448 1.00 81.12 197 LEU A CA 1
ATOM 1496 C C . LEU A 1 197 ? 1.650 0.244 22.044 1.00 81.12 197 LEU A C 1
ATOM 1498 O O . LEU A 1 197 ? 1.415 1.200 22.787 1.00 81.12 197 LEU A O 1
ATOM 1502 N N . ASP A 1 198 ? 2.880 -0.057 21.630 1.00 81.25 198 ASP A N 1
ATOM 1503 C CA . ASP A 1 198 ? 4.050 0.699 22.057 1.00 81.25 198 ASP A CA 1
ATOM 1504 C C . ASP A 1 198 ? 3.880 2.207 21.786 1.00 81.25 198 ASP A C 1
ATOM 1506 O O . ASP A 1 198 ? 3.436 2.652 20.719 1.00 81.25 198 ASP A O 1
ATOM 1510 N N . ALA A 1 199 ? 4.289 3.031 22.754 1.00 77.62 199 ALA A N 1
ATOM 1511 C CA . ALA A 1 199 ? 4.101 4.482 22.706 1.00 77.62 199 ALA A CA 1
ATOM 1512 C C . ALA A 1 199 ? 4.638 5.175 21.427 1.00 77.62 199 ALA A C 1
ATOM 1514 O O . ALA A 1 199 ? 4.072 6.196 21.020 1.00 77.62 199 ALA A O 1
ATOM 1515 N N . PRO A 1 200 ? 5.726 4.718 20.771 1.00 82.00 200 PRO A N 1
ATOM 1516 C CA . PRO A 1 200 ? 6.156 5.263 19.485 1.00 82.00 200 PRO A CA 1
ATOM 1517 C C . PRO A 1 200 ? 5.166 5.001 18.339 1.00 82.00 200 PRO A C 1
ATOM 1519 O O . PRO A 1 200 ? 4.807 5.955 17.646 1.00 82.00 200 PRO A O 1
ATOM 1522 N N . ILE A 1 201 ? 4.691 3.761 18.157 1.00 83.69 201 ILE A N 1
ATOM 1523 C CA . ILE A 1 201 ? 3.763 3.423 17.066 1.00 83.69 201 ILE A CA 1
ATOM 1524 C C . ILE A 1 201 ? 2.384 4.043 17.304 1.00 83.69 201 ILE A C 1
ATOM 1526 O O . ILE A 1 201 ? 1.808 4.618 16.381 1.00 83.69 201 ILE A O 1
ATOM 1530 N N . ALA A 1 202 ? 1.903 4.054 18.550 1.00 84.06 202 ALA A N 1
ATOM 1531 C CA . ALA A 1 202 ? 0.651 4.712 18.915 1.00 84.06 202 ALA A CA 1
ATOM 1532 C C . ALA A 1 202 ? 0.667 6.215 18.570 1.00 84.06 202 ALA A C 1
ATOM 1534 O O . ALA A 1 202 ? -0.290 6.737 17.997 1.00 84.06 202 ALA A O 1
ATOM 1535 N N . ARG A 1 203 ? 1.783 6.913 18.840 1.00 84.06 203 ARG A N 1
ATOM 1536 C CA . ARG A 1 203 ? 1.951 8.333 18.477 1.00 84.06 203 ARG A CA 1
ATOM 1537 C C . ARG A 1 203 ? 1.993 8.557 16.967 1.00 84.06 203 ARG A C 1
ATOM 1539 O O . ARG A 1 203 ? 1.372 9.501 16.483 1.00 84.06 203 ARG A O 1
ATOM 1546 N N . ARG A 1 204 ? 2.712 7.711 16.221 1.00 87.19 204 ARG A N 1
ATOM 1547 C CA . ARG A 1 204 ? 2.780 7.813 14.754 1.00 87.19 204 ARG A CA 1
ATOM 1548 C C . ARG A 1 204 ? 1.413 7.568 14.114 1.00 87.19 204 ARG A C 1
ATOM 1550 O O . ARG A 1 204 ? 1.005 8.353 13.264 1.00 87.19 204 ARG A O 1
ATOM 1557 N N . LEU A 1 205 ? 0.667 6.569 14.584 1.00 85.75 205 LEU A N 1
ATOM 1558 C CA . LEU A 1 205 ? -0.706 6.320 14.140 1.00 85.75 205 LEU A CA 1
ATOM 1559 C C . LEU A 1 205 ? -1.627 7.500 14.440 1.00 85.75 205 LEU A C 1
ATOM 1561 O O . LEU A 1 205 ? -2.335 7.949 13.547 1.00 85.75 205 LEU A O 1
ATOM 1565 N N . ALA A 1 206 ? -1.572 8.056 15.653 1.00 86.69 206 ALA A N 1
ATOM 1566 C CA . ALA A 1 206 ? -2.379 9.218 16.019 1.00 86.69 206 ALA A CA 1
ATOM 1567 C C . ALA A 1 206 ? -2.142 10.425 15.090 1.00 86.69 206 ALA A C 1
ATOM 1569 O O . ALA A 1 206 ? -3.082 11.155 14.790 1.00 86.69 206 ALA A O 1
ATOM 1570 N N . SER A 1 207 ? -0.911 10.610 14.592 1.00 88.88 207 SER A N 1
ATOM 1571 C CA . SER A 1 207 ? -0.556 11.728 13.703 1.00 88.88 207 SER A CA 1
ATOM 1572 C C . SER A 1 207 ? -1.170 11.655 12.300 1.00 88.88 207 SER A C 1
ATOM 1574 O O . SER A 1 207 ? -1.232 12.674 11.616 1.00 88.88 207 SER A O 1
ATOM 1576 N N . ILE A 1 208 ? -1.640 10.476 11.880 1.00 89.56 208 ILE A N 1
ATOM 1577 C CA . ILE A 1 208 ? -2.232 10.248 10.553 1.00 89.56 208 ILE A CA 1
ATOM 1578 C C . ILE A 1 208 ? -3.756 10.059 10.608 1.00 89.56 208 ILE A C 1
ATOM 1580 O O . ILE A 1 208 ? -4.390 9.830 9.577 1.00 89.56 208 ILE A O 1
ATOM 1584 N N . VAL A 1 209 ? -4.359 10.160 11.800 1.00 91.88 209 VAL A N 1
ATOM 1585 C CA . VAL A 1 209 ? -5.814 10.108 11.972 1.00 91.88 209 VAL A CA 1
ATOM 1586 C C . VAL A 1 209 ? -6.432 11.437 11.569 1.00 91.88 209 VAL A C 1
ATOM 1588 O O . VAL A 1 209 ? -6.035 12.503 12.033 1.00 91.88 209 VAL A O 1
ATOM 1591 N N . THR A 1 210 ? -7.471 11.360 10.747 1.00 91.06 210 THR A N 1
ATOM 1592 C CA . THR A 1 210 ? -8.251 12.512 10.300 1.00 91.06 210 THR A CA 1
ATOM 1593 C C . THR A 1 210 ? -9.728 12.332 10.662 1.00 91.06 210 THR A C 1
ATOM 1595 O O . THR A 1 210 ? -10.244 11.210 10.629 1.00 91.06 210 THR A O 1
ATOM 1598 N N . PRO A 1 211 ? -10.441 13.403 11.047 1.00 90.25 211 PRO A N 1
ATOM 1599 C CA . PRO A 1 211 ? -11.873 13.324 11.310 1.00 90.25 211 PRO A CA 1
ATOM 1600 C C . PRO A 1 211 ? -12.663 13.157 10.002 1.00 90.25 211 PRO A C 1
ATOM 1602 O O . PRO A 1 211 ? -12.365 13.807 9.002 1.00 90.25 211 PRO A O 1
ATOM 1605 N N . SER A 1 212 ? -13.714 12.333 10.017 1.00 89.50 212 SER A N 1
ATOM 1606 C CA . SER A 1 212 ? -14.689 12.230 8.922 1.00 89.50 212 SER A CA 1
ATOM 1607 C C . SER A 1 212 ? -16.123 12.192 9.456 1.00 89.50 212 SER A C 1
ATOM 1609 O O . SER A 1 212 ? -16.351 11.951 10.643 1.00 89.50 212 SER A O 1
ATOM 1611 N N . SER A 1 213 ? -17.108 12.395 8.576 1.00 85.81 213 SER A N 1
ATOM 1612 C CA . SER A 1 213 ? -18.535 12.347 8.928 1.00 85.81 213 SER A CA 1
ATOM 1613 C C . SER A 1 213 ? -18.994 10.989 9.471 1.00 85.81 213 SER A C 1
ATOM 1615 O O . SER A 1 213 ? -19.967 10.933 10.215 1.00 85.81 213 SER A O 1
ATOM 1617 N N . ALA A 1 214 ? -18.291 9.906 9.128 1.00 83.75 214 ALA A N 1
ATOM 1618 C CA . ALA A 1 214 ? -18.559 8.551 9.608 1.00 83.75 214 ALA A CA 1
ATOM 1619 C C . ALA A 1 214 ? -17.651 8.135 10.785 1.00 83.75 214 ALA A C 1
ATOM 1621 O O . ALA A 1 214 ? -17.635 6.966 11.163 1.00 83.75 214 ALA A O 1
ATOM 1622 N N . GLY A 1 215 ? -16.885 9.076 11.351 1.00 89.50 215 GLY A N 1
ATOM 1623 C CA . GLY A 1 215 ? -15.897 8.832 12.404 1.00 89.50 215 GLY A CA 1
ATOM 1624 C C . GLY A 1 215 ? -14.449 9.034 11.939 1.00 89.50 215 GLY A C 1
ATOM 1625 O O . GLY A 1 215 ? -14.207 9.399 10.789 1.00 89.50 215 GLY A O 1
ATOM 1626 N N . PRO A 1 216 ? -13.460 8.849 12.823 1.00 92.75 216 PRO A N 1
ATOM 1627 C CA . PRO A 1 216 ? -12.046 8.986 12.478 1.00 92.75 216 PRO A CA 1
ATOM 1628 C C . PRO A 1 216 ? -11.592 7.945 11.444 1.00 92.75 216 PRO A C 1
ATOM 1630 O O . PRO A 1 216 ? -11.927 6.759 11.528 1.00 92.75 216 PRO A O 1
ATOM 1633 N N . VAL A 1 217 ? -10.797 8.400 10.478 1.00 94.56 217 VAL A N 1
ATOM 1634 C CA . VAL A 1 217 ? -10.261 7.594 9.377 1.00 94.56 217 VAL A CA 1
ATOM 1635 C C . VAL A 1 217 ? -8.775 7.857 9.181 1.00 94.56 217 VAL A C 1
ATOM 1637 O O . VAL A 1 217 ? -8.243 8.885 9.599 1.00 94.56 217 VAL A O 1
ATOM 1640 N N . VAL A 1 218 ? -8.112 6.928 8.507 1.00 93.31 218 VAL A N 1
ATOM 1641 C CA . VAL A 1 218 ? -6.718 7.047 8.083 1.00 93.31 218 VAL A CA 1
ATOM 1642 C C . VAL A 1 218 ? -6.665 6.861 6.574 1.00 93.31 218 VAL A C 1
ATOM 1644 O O . VAL A 1 218 ? -7.364 6.000 6.036 1.00 93.31 218 VAL A O 1
ATOM 1647 N N . ASP A 1 219 ? -5.860 7.664 5.884 1.00 92.50 219 ASP A N 1
ATOM 1648 C CA . ASP A 1 219 ? -5.601 7.433 4.466 1.00 92.50 219 ASP A CA 1
ATOM 1649 C C . ASP A 1 219 ? -4.800 6.136 4.259 1.00 92.50 219 ASP A C 1
ATOM 1651 O O . ASP A 1 219 ? -3.793 5.894 4.928 1.00 92.50 219 ASP A O 1
ATOM 1655 N N . LEU A 1 220 ? -5.247 5.300 3.321 1.00 93.62 220 LEU A N 1
ATOM 1656 C CA . LEU A 1 220 ? -4.630 4.012 3.028 1.00 93.62 220 LEU A CA 1
ATOM 1657 C C . LEU A 1 220 ? -3.183 4.164 2.547 1.00 93.62 220 LEU A C 1
ATOM 1659 O O . LEU A 1 220 ? -2.328 3.422 3.017 1.00 93.62 220 LEU A O 1
ATOM 1663 N N . ASP A 1 221 ? -2.887 5.106 1.646 1.00 89.38 221 ASP A N 1
ATOM 1664 C CA . ASP A 1 221 ? -1.534 5.267 1.099 1.00 89.38 221 ASP A CA 1
ATOM 1665 C C . ASP A 1 221 ? -0.549 5.675 2.218 1.00 89.38 221 ASP A C 1
ATOM 1667 O O . ASP A 1 221 ? 0.544 5.111 2.331 1.00 89.38 221 ASP A O 1
ATOM 1671 N N . VAL A 1 222 ? -0.970 6.577 3.113 1.00 89.69 222 VAL A N 1
ATOM 1672 C CA . VAL A 1 222 ? -0.194 6.994 4.298 1.00 89.69 222 VAL A CA 1
ATOM 1673 C C . VAL A 1 222 ? -0.016 5.854 5.308 1.00 89.69 222 VAL A C 1
ATOM 1675 O O . VAL A 1 222 ? 1.090 5.650 5.815 1.00 89.69 222 VAL A O 1
ATOM 1678 N N . LEU A 1 223 ? -1.072 5.085 5.593 1.00 92.81 223 LEU A N 1
ATOM 1679 C CA . LEU A 1 223 ? -0.995 3.929 6.491 1.00 92.81 223 LEU A CA 1
ATOM 1680 C C . LEU A 1 223 ? -0.000 2.887 5.975 1.00 92.81 223 LEU A C 1
ATOM 1682 O O . LEU A 1 223 ? 0.828 2.392 6.738 1.00 92.81 223 LEU A O 1
ATOM 1686 N N . LEU A 1 224 ? -0.071 2.557 4.683 1.00 91.69 224 LEU A N 1
ATOM 1687 C CA . LEU A 1 224 ? 0.825 1.582 4.068 1.00 91.69 224 LEU A CA 1
ATOM 1688 C C . LEU A 1 224 ? 2.279 2.036 4.176 1.00 91.69 224 LEU A C 1
ATOM 1690 O O . LEU A 1 224 ? 3.109 1.241 4.606 1.00 91.69 224 LEU A O 1
ATOM 1694 N N . LEU A 1 225 ? 2.576 3.304 3.864 1.00 86.75 225 LEU A N 1
ATOM 1695 C CA . LEU A 1 225 ? 3.916 3.884 4.011 1.00 86.75 225 LEU A CA 1
ATOM 1696 C C . LEU A 1 225 ? 4.441 3.803 5.446 1.00 86.75 225 LEU A C 1
ATOM 1698 O O . LEU A 1 225 ? 5.603 3.441 5.644 1.00 86.75 225 LEU A O 1
ATOM 1702 N N . LEU A 1 226 ? 3.602 4.108 6.440 1.00 88.50 226 LEU A N 1
ATOM 1703 C CA . LEU A 1 226 ? 3.974 3.986 7.848 1.00 88.50 226 LEU A CA 1
ATOM 1704 C C . LEU A 1 226 ? 4.383 2.544 8.173 1.00 88.50 226 LEU A C 1
ATOM 1706 O O . LEU A 1 226 ? 5.498 2.318 8.629 1.00 88.50 226 LEU A O 1
ATOM 1710 N N . LEU A 1 227 ? 3.520 1.565 7.891 1.00 89.44 227 LEU A N 1
ATOM 1711 C CA . LEU A 1 227 ? 3.765 0.161 8.246 1.00 89.44 227 LEU A CA 1
ATOM 1712 C C . LEU A 1 227 ? 4.976 -0.430 7.517 1.00 89.44 227 LEU A C 1
ATOM 1714 O O . LEU A 1 227 ? 5.755 -1.178 8.099 1.00 89.44 227 LEU A O 1
ATOM 1718 N N . ILE A 1 228 ? 5.152 -0.063 6.252 1.00 86.44 228 ILE A N 1
ATOM 1719 C CA . ILE A 1 228 ? 6.327 -0.382 5.435 1.00 86.44 228 ILE A CA 1
ATOM 1720 C C . ILE A 1 228 ? 7.601 0.167 6.080 1.00 86.44 228 ILE A C 1
ATOM 1722 O O . ILE A 1 228 ? 8.599 -0.541 6.188 1.00 86.44 228 ILE A O 1
ATOM 1726 N N . THR A 1 229 ? 7.567 1.411 6.551 1.00 84.69 229 THR A N 1
ATOM 1727 C CA . THR A 1 229 ? 8.715 2.032 7.220 1.00 84.69 229 THR A CA 1
ATOM 1728 C C . THR A 1 229 ? 9.038 1.327 8.539 1.00 84.69 229 THR A C 1
ATOM 1730 O O . THR A 1 229 ? 10.205 1.045 8.811 1.00 84.69 229 THR A O 1
ATOM 1733 N N . GLU A 1 230 ? 8.025 0.978 9.336 1.00 85.25 230 GLU A N 1
ATOM 1734 C CA . GLU A 1 230 ? 8.206 0.196 10.570 1.00 85.25 230 GLU A CA 1
ATOM 1735 C C . GLU A 1 230 ? 8.813 -1.183 10.289 1.00 85.25 230 GLU A C 1
ATOM 1737 O O . GLU A 1 230 ? 9.723 -1.616 10.994 1.00 85.25 230 GLU A O 1
ATOM 1742 N N . PHE A 1 231 ? 8.340 -1.865 9.242 1.00 85.12 231 PHE A N 1
ATOM 1743 C CA . PHE A 1 231 ? 8.864 -3.163 8.825 1.00 85.12 231 PHE A CA 1
ATOM 1744 C C . PHE A 1 231 ? 10.341 -3.071 8.428 1.00 85.12 231 PHE A C 1
ATOM 1746 O O . PHE A 1 231 ? 11.170 -3.819 8.940 1.00 85.12 231 PHE A O 1
ATOM 1753 N N . ASN A 1 232 ? 10.691 -2.100 7.585 1.00 79.94 232 ASN A N 1
ATOM 1754 C CA . ASN A 1 232 ? 12.060 -1.940 7.099 1.00 79.94 232 ASN A CA 1
ATOM 1755 C C . ASN A 1 232 ? 13.062 -1.477 8.143 1.00 79.94 232 ASN A C 1
ATOM 1757 O O . ASN A 1 232 ? 14.250 -1.760 8.022 1.00 79.94 232 ASN A O 1
ATOM 1761 N N . THR A 1 233 ? 12.601 -0.733 9.141 1.00 82.88 233 THR A N 1
ATOM 1762 C CA . THR A 1 233 ? 13.445 -0.289 10.254 1.00 82.88 233 THR A CA 1
ATOM 1763 C C . THR A 1 233 ? 13.517 -1.323 11.377 1.00 82.88 233 THR A C 1
ATOM 1765 O O . THR A 1 233 ? 14.047 -1.017 12.442 1.00 82.88 233 THR A O 1
ATOM 1768 N N . GLU A 1 234 ? 12.988 -2.532 11.146 1.00 80.94 234 GLU A N 1
ATOM 1769 C CA . GLU A 1 234 ? 12.891 -3.625 12.120 1.00 80.94 234 GLU A CA 1
ATOM 1770 C C . GLU A 1 234 ? 12.162 -3.230 13.421 1.00 80.94 234 GLU A C 1
ATOM 1772 O O . GLU A 1 234 ? 12.367 -3.836 14.470 1.00 80.94 234 GLU A O 1
ATOM 1777 N N . GLN A 1 235 ? 11.292 -2.216 13.357 1.00 79.75 235 GLN A N 1
ATOM 1778 C CA . GLN A 1 235 ? 10.434 -1.792 14.471 1.00 79.75 235 GLN A CA 1
ATOM 1779 C C . GLN A 1 235 ? 9.125 -2.588 14.522 1.00 79.75 235 GLN A C 1
ATOM 1781 O O . GLN A 1 235 ? 8.457 -2.623 15.555 1.00 79.75 235 GLN A O 1
ATOM 1786 N N . CYS A 1 236 ? 8.755 -3.250 13.422 1.00 76.19 236 CYS A N 1
ATOM 1787 C CA . CYS A 1 236 ? 7.688 -4.243 13.415 1.00 76.19 236 CYS A CA 1
ATOM 1788 C C . CYS A 1 236 ? 8.218 -5.594 13.938 1.00 76.19 236 CYS A C 1
ATOM 1790 O O . CYS A 1 236 ? 9.319 -6.004 13.553 1.00 76.19 236 CYS A O 1
ATOM 1792 N N . PRO A 1 237 ? 7.457 -6.335 14.767 1.00 71.06 237 PRO A N 1
ATOM 1793 C CA . PRO A 1 237 ? 7.848 -7.679 15.170 1.00 71.06 237 PRO A CA 1
ATOM 1794 C C . PRO A 1 237 ? 8.092 -8.584 13.956 1.00 71.06 237 PRO A C 1
ATOM 1796 O O . PRO A 1 237 ? 7.258 -8.683 13.057 1.00 71.06 237 PRO A O 1
ATOM 1799 N N . ARG A 1 238 ? 9.215 -9.317 13.956 1.00 56.91 238 ARG A N 1
ATOM 1800 C CA . ARG A 1 238 ? 9.595 -10.239 12.862 1.00 56.91 238 ARG A CA 1
ATOM 1801 C C . ARG A 1 238 ? 8.566 -11.354 12.606 1.00 56.91 238 ARG A C 1
ATOM 1803 O O . ARG A 1 238 ? 8.551 -11.939 11.530 1.00 56.91 238 ARG A O 1
ATOM 1810 N N . SER A 1 239 ? 7.700 -11.617 13.583 1.00 57.81 239 SER A N 1
ATOM 1811 C CA . SER A 1 239 ? 6.615 -12.603 13.548 1.00 57.81 239 SER A CA 1
ATOM 1812 C C . SER A 1 239 ? 5.241 -11.932 13.607 1.00 57.81 239 SER A C 1
ATOM 1814 O O . SER A 1 239 ? 4.383 -12.335 14.390 1.00 57.81 239 SER A O 1
ATOM 1816 N N . ALA A 1 240 ? 5.032 -10.883 12.810 1.00 59.56 240 ALA A N 1
ATOM 1817 C CA . ALA A 1 240 ? 3.743 -10.208 12.738 1.00 59.56 240 ALA A CA 1
ATOM 1818 C C . ALA A 1 240 ? 2.621 -11.209 12.401 1.00 59.56 240 ALA A C 1
ATOM 1820 O O . ALA A 1 240 ? 2.691 -11.951 11.408 1.00 59.56 240 ALA A O 1
ATOM 1821 N N . LEU A 1 241 ? 1.568 -11.234 13.225 1.00 60.97 241 LEU A N 1
ATOM 1822 C CA . LEU A 1 241 ? 0.377 -12.021 12.935 1.00 60.97 241 LEU A CA 1
ATOM 1823 C C . LEU A 1 241 ? -0.425 -11.262 11.884 1.00 60.97 241 LEU A C 1
ATOM 1825 O O . LEU A 1 241 ? -1.309 -10.484 12.189 1.00 60.97 241 LEU A O 1
ATOM 1829 N N . LEU A 1 242 ? -0.143 -11.507 10.611 1.00 64.19 242 LEU A N 1
ATOM 1830 C CA . LEU A 1 242 ? -0.919 -10.942 9.498 1.00 64.19 242 LEU A CA 1
ATOM 1831 C C . LEU A 1 242 ? -2.269 -11.659 9.295 1.00 64.19 242 LEU A C 1
ATOM 1833 O O . LEU A 1 242 ? -2.954 -11.450 8.294 1.00 64.19 242 LEU A O 1
ATOM 1837 N N . PHE A 1 243 ? -2.659 -12.509 10.249 1.00 65.25 243 PHE A N 1
ATOM 1838 C CA . PHE A 1 243 ? -3.973 -13.128 10.281 1.00 65.25 243 PHE A CA 1
ATOM 1839 C C . PHE A 1 243 ? -4.956 -12.191 10.982 1.00 65.25 243 PHE A C 1
ATOM 1841 O O . PHE A 1 243 ? -4.757 -11.862 12.149 1.00 65.25 243 PHE A O 1
ATOM 1848 N N . PRO A 1 244 ? -6.030 -11.785 10.299 1.00 66.44 244 PRO A N 1
ATOM 1849 C CA . PRO A 1 244 ? -6.965 -10.803 10.815 1.00 66.44 244 PRO A CA 1
ATOM 1850 C C . PRO A 1 244 ? -7.782 -11.414 11.956 1.00 66.44 244 PRO A C 1
ATOM 1852 O O . PRO A 1 244 ? -8.606 -12.304 11.737 1.00 66.44 244 PRO A O 1
ATOM 1855 N N . ARG A 1 245 ? -7.570 -10.922 13.176 1.00 70.94 245 ARG A N 1
ATOM 1856 C CA . ARG A 1 245 ? -8.496 -11.076 14.303 1.00 70.94 245 ARG A CA 1
ATOM 1857 C C . ARG A 1 245 ? -9.108 -9.713 14.592 1.00 70.94 245 ARG A C 1
ATOM 1859 O O . ARG A 1 245 ? -8.380 -8.726 14.667 1.00 70.94 245 ARG A O 1
ATOM 1866 N N . ARG A 1 246 ? -10.429 -9.642 14.727 1.00 73.44 246 ARG A N 1
ATOM 1867 C CA . ARG A 1 246 ? -11.059 -8.438 15.276 1.00 73.44 246 ARG A CA 1
ATOM 1868 C C . ARG A 1 246 ? -10.743 -8.409 16.764 1.00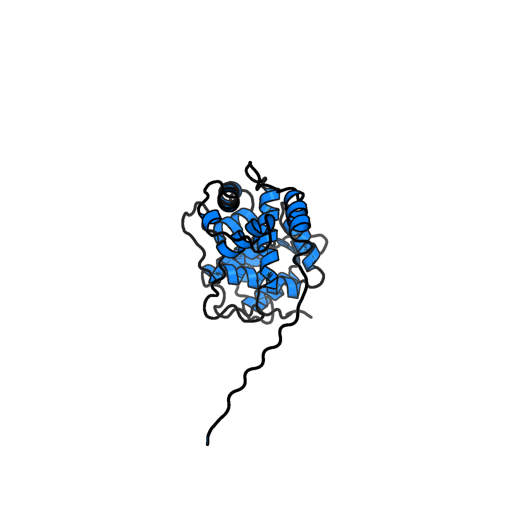 73.44 246 ARG A C 1
ATOM 1870 O O . ARG A 1 246 ? -10.959 -9.412 17.439 1.00 73.44 246 ARG A O 1
ATOM 1877 N N . LEU A 1 247 ? -10.146 -7.319 17.232 1.00 65.56 247 LEU A N 1
ATOM 1878 C CA . LEU A 1 247 ? -9.799 -7.138 18.643 1.00 65.56 247 LEU A CA 1
ATOM 1879 C C . LEU A 1 247 ? -10.941 -6.475 19.411 1.00 65.56 247 LEU A C 1
ATOM 1881 O O . LEU A 1 247 ? -11.019 -6.583 20.630 1.00 65.56 247 LEU A O 1
ATOM 1885 N N . THR A 1 248 ? -11.853 -5.828 18.690 1.00 55.91 248 THR A N 1
ATOM 1886 C CA . THR A 1 248 ? -13.116 -5.337 19.232 1.00 55.91 248 THR A CA 1
ATOM 1887 C C . THR A 1 248 ? -14.275 -6.090 18.588 1.00 55.91 248 THR A C 1
ATOM 1889 O O . THR A 1 248 ? -14.504 -5.946 17.383 1.00 55.91 248 THR A O 1
ATOM 1892 N N . ASP A 1 249 ? -15.006 -6.848 19.397 1.00 48.66 249 ASP A N 1
ATOM 1893 C CA . ASP A 1 249 ? -16.396 -7.226 19.127 1.00 48.66 249 ASP A CA 1
ATOM 1894 C C . ASP A 1 249 ? -17.320 -6.399 20.032 1.00 48.66 249 ASP A C 1
ATOM 1896 O O . ASP A 1 249 ? -16.961 -6.202 21.220 1.00 48.66 249 ASP A O 1
#

Radius of gyration: 22.28 Å; chains: 1; bounding box: 38×81×62 Å

Secondary structure (DSSP, 8-state):
----------------GGGHHHHHHHHHHS---PPPSSPPPHHHHHHHHHHHHHHHGGG--SS-S-SS--S--HHHHHHHHHHTTT-TT---GGGGT-TTSHHHHHHHHHHHHTTT-HHHHHHHHHHT-STT-S----HHHHHHHHHHHHHHHHHHGGGHHHHHHHHHH-TT--EEEHHHHHHHHHHHHT-SSGGGS-HHHHHHHHHTEE--TTS-EEEHHHHHHHHHHHHHTT-S-TT---S---S--

Organism: Haematococcus lacustris (NCBI:txid44745)

Foldseek 3Di:
DDDDDDDDDDDDDDDDPPCPVVVVVVLVVPPQPDQDPDADDLLRLQLLLLCLLVVCLVVDDPDFLDDPQDPCAPVNSLQQSQVCSSPHPPDDPCLVVPCSHNSVSSLVNLQVCLVPALSSVLSCQRCCSHPVNDVLHDSSLSSVLSLLLNLLCVLCPPCNVVLSVCSSRPSQAGWDAVQSVLQSVCQQQVHLDSVPPDPVVNVQSVVQWDADPVGITGGPSSSSVSVSVCVSVVVTPPRRRSHGDRSDD

Sequence (249 aa):
MQSQTEYRSDASTQTGLALEHEWAAFLQSLPLRSPPLQPLTAQALADAIARIMLRTLPSVKKEPAWGEARQDTVYDAIMAHYTSQVAPGAFASGYVQDVEGPVARLLRCVAGAAETNTRAALFAYLTGVHPSGTPAWPPATWHFLIHVLFALQQLLGGIWKSVCKAWTSSPNGAAVPIQAVYDLVGNLYSVQVPTDLDAPIARRLASIVTPSSAGPVVDLDVLLLLLITEFNTEQCPRSALLFPRRLTD

pLDDT: mean 71.29, std 18.11, range [28.31, 95.0]